Protein AF-A0A086LIU6-F1 (afdb_monomer_lite)

Organism: NCBI:txid935652

Radius of gyration: 21.68 Å; chains: 1; bounding box: 61×32×55 Å

Secondary structure (DSSP, 8-state):
--------EEEEEE---TTS---EEEEEEP--SS---HHHHHHTTS------------EEEE--TT---TTTTHHHHHH-HHHHHHHHHHHHHHHHTT-S-SSS-S-HHHHHS--TTS-HHHHHHHHHSHHHHHHHHHHHHHHHHHHHHHTT---SEEEE-TTHHHHHHHHTTSS-HHHHHHHHHHHHHHHHTS-TTTEEEEEESS-HHHHHHHHHTTTTT-TTEEEEEEEETTEEEEEEEHHHHS-TTGGGPPPTTT----

Sequence (262 aa):
MAGEKTEALLGAVSSFGFGGSNAHAIVEVPARQGPTDRDAAYAGLRGADAATEAHQPMVWLFTGQGSQYVNMAKSLYETEESFRQTVKECSAYLATEKLLPTEGPSSLEDIIYPGQDADAEEAEHLLMQTQYSQVAIFVVELALTRVLKERGLRPAAVLGHSLGEYAAAVTAGVFSWRDALRVVAVRARIMSEQDPQDGVMAACRLSAAEVQAALDSDLKNLKSVAVAADNGPRSVVVSGRREGSLPQGFACLPLPANGRCC

InterPro domains:
  IPR001227 Acyl transferase domain superfamily [G3DSA:3.40.366.10] (57-197)
  IPR014043 Acyl transferase domain [PF00698] (59-243)
  IPR014043 Acyl transferase domain [SM00827] (61-262)
  IPR016035 Acyl transferase/acyl hydrolase/lysophospholipase [SSF52151] (58-198)
  IPR016036 Malonyl-CoA ACP transacylase, ACP-binding [SSF55048] (198-243)
  IPR050091 Polyketide and Nonribosomal Peptide Biosynthesis Enzymes [PTHR43775] (51-243)

Structure 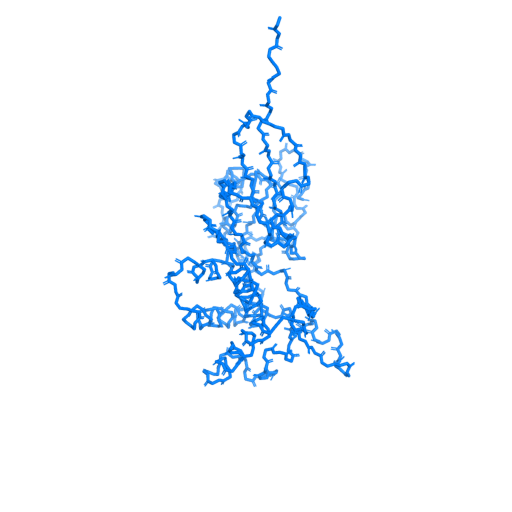(mmCIF, N/CA/C/O backbone):
data_AF-A0A086LIU6-F1
#
_entry.id   AF-A0A086LIU6-F1
#
loop_
_atom_site.group_PDB
_atom_site.id
_atom_site.type_symbol
_atom_site.label_atom_id
_atom_site.label_alt_id
_atom_site.label_comp_id
_atom_site.label_asym_id
_atom_site.label_entity_id
_atom_site.label_seq_id
_atom_site.pdbx_PDB_ins_code
_atom_site.Cartn_x
_atom_site.Cartn_y
_atom_site.Cartn_z
_atom_site.occupancy
_atom_site.B_iso_or_equiv
_atom_site.auth_seq_id
_atom_site.auth_comp_id
_atom_site.auth_asym_id
_atom_site.auth_atom_id
_atom_site.pdbx_PDB_model_num
ATOM 1 N N . MET A 1 1 ? -36.334 13.484 -37.234 1.00 35.81 1 MET A N 1
ATOM 2 C CA . MET A 1 1 ? -36.124 12.857 -35.914 1.00 35.81 1 MET A CA 1
ATOM 3 C C . MET A 1 1 ? -34.751 12.213 -35.924 1.00 35.81 1 MET A C 1
ATOM 5 O O . MET A 1 1 ? -34.606 11.129 -36.469 1.00 35.81 1 MET A O 1
ATOM 9 N N . ALA A 1 2 ? -33.735 12.932 -35.454 1.00 35.47 2 ALA A N 1
ATOM 10 C CA . ALA A 1 2 ? -32.400 12.382 -35.247 1.00 35.47 2 ALA A CA 1
ATOM 11 C C . ALA A 1 2 ? -32.292 12.073 -33.752 1.00 35.47 2 ALA A C 1
ATOM 13 O O . ALA A 1 2 ? -32.473 12.977 -32.942 1.00 35.47 2 ALA A O 1
ATOM 14 N N . GLY A 1 3 ? -32.117 10.798 -33.403 1.00 38.94 3 GLY A N 1
ATOM 15 C CA . GLY A 1 3 ? -31.917 10.388 -32.017 1.00 38.94 3 GLY A CA 1
ATOM 16 C C . GLY A 1 3 ? -30.586 10.929 -31.507 1.00 38.94 3 GLY A C 1
ATOM 17 O O . GLY A 1 3 ? -29.568 10.781 -32.185 1.00 38.94 3 GLY A O 1
ATOM 18 N N . GLU A 1 4 ? -30.606 11.563 -30.336 1.00 43.31 4 GLU A N 1
ATOM 19 C CA . GLU A 1 4 ? -29.395 11.870 -29.578 1.00 43.31 4 GLU A CA 1
ATOM 20 C C . GLU A 1 4 ? -28.613 10.571 -29.372 1.00 43.31 4 GLU A C 1
ATOM 22 O O . GLU A 1 4 ? -29.090 9.625 -28.744 1.00 43.31 4 GLU A O 1
ATOM 27 N N . LYS A 1 5 ? -27.414 10.502 -29.955 1.00 42.16 5 LYS A N 1
ATOM 28 C CA . LYS A 1 5 ? -26.440 9.473 -29.611 1.00 42.16 5 LYS A CA 1
ATOM 29 C C . LYS A 1 5 ? -25.937 9.806 -28.213 1.00 42.16 5 LYS A C 1
ATOM 31 O O . LYS A 1 5 ? -25.147 10.731 -28.059 1.00 42.16 5 LYS A O 1
ATOM 36 N N . THR A 1 6 ? -26.403 9.082 -27.207 1.00 50.66 6 THR A N 1
ATOM 37 C CA . THR A 1 6 ? -25.800 9.129 -25.877 1.00 50.66 6 THR A CA 1
ATOM 38 C C . THR A 1 6 ? -24.394 8.538 -25.981 1.00 50.66 6 THR A C 1
ATOM 40 O O . THR A 1 6 ? -24.230 7.370 -26.333 1.00 50.66 6 THR A O 1
ATOM 43 N N . GLU A 1 7 ? -23.372 9.365 -25.764 1.00 54.31 7 GLU A N 1
ATOM 44 C CA . GLU A 1 7 ? -21.975 8.927 -25.718 1.00 54.31 7 GLU A CA 1
ATOM 45 C C . GLU A 1 7 ? -21.738 8.053 -24.478 1.00 54.31 7 GLU A C 1
ATOM 47 O O . GLU A 1 7 ? -22.361 8.250 -23.431 1.00 54.31 7 GLU A O 1
ATOM 52 N N . ALA A 1 8 ? -20.862 7.051 -24.602 1.00 52.44 8 ALA A N 1
ATOM 53 C CA . ALA A 1 8 ? -20.453 6.228 -23.470 1.00 52.44 8 ALA A CA 1
ATOM 54 C C . ALA A 1 8 ? -19.845 7.118 -22.377 1.00 52.44 8 ALA A C 1
ATOM 56 O O . ALA A 1 8 ? -19.024 7.996 -22.656 1.00 52.44 8 ALA A O 1
ATOM 57 N N . LEU A 1 9 ? -20.247 6.892 -21.126 1.00 46.56 9 LEU A N 1
ATOM 58 C CA . LEU A 1 9 ? -19.662 7.608 -20.000 1.00 46.56 9 LEU A CA 1
ATOM 59 C C . LEU A 1 9 ? -18.329 6.944 -19.669 1.00 46.56 9 LEU A C 1
ATOM 61 O O . LEU A 1 9 ? -18.283 5.819 -19.169 1.00 46.56 9 LEU A O 1
ATOM 65 N N . LEU A 1 10 ? -17.251 7.658 -19.971 1.00 45.38 10 LEU A N 1
ATOM 66 C CA . LEU A 1 10 ? -15.896 7.266 -19.618 1.00 45.38 10 LEU A CA 1
ATOM 67 C C . LEU A 1 10 ? -15.557 7.858 -18.250 1.00 45.38 10 LEU A C 1
ATOM 69 O O . LEU A 1 10 ? -15.417 9.072 -18.095 1.00 45.38 10 LEU A O 1
ATOM 73 N N . GLY A 1 11 ? -15.437 6.987 -17.252 1.00 42.41 11 GLY A N 1
ATOM 74 C CA . GLY A 1 11 ? -14.852 7.324 -15.962 1.00 42.41 11 GLY A CA 1
ATOM 75 C C . GLY A 1 11 ? -13.376 6.949 -15.959 1.00 42.41 11 GLY A C 1
ATOM 76 O O . GLY A 1 11 ? -13.028 5.822 -16.301 1.00 42.41 11 GLY A O 1
ATOM 77 N N . ALA A 1 12 ? -12.506 7.873 -15.559 1.00 40.94 12 ALA A N 1
ATOM 78 C CA . ALA A 1 12 ? -11.103 7.577 -15.296 1.00 40.94 12 ALA A CA 1
ATOM 79 C C . ALA A 1 12 ? -10.801 7.884 -13.830 1.00 40.94 12 ALA A C 1
ATOM 81 O O . ALA A 1 12 ? -11.077 8.988 -13.357 1.00 40.94 12 ALA A O 1
ATOM 82 N N . VAL A 1 13 ? 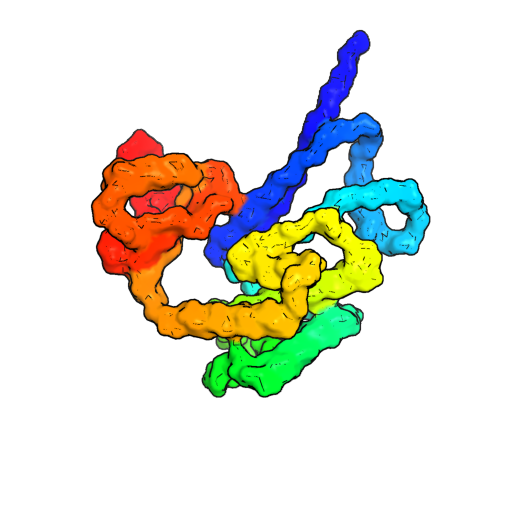-10.231 6.916 -13.115 1.00 39.12 13 VAL A N 1
ATOM 83 C CA . VAL A 1 13 ? -9.653 7.149 -11.788 1.00 39.12 13 VAL A CA 1
ATOM 84 C C . VAL A 1 13 ? -8.151 6.968 -11.906 1.00 39.12 13 VAL A C 1
ATOM 86 O O . VAL A 1 13 ? -7.681 5.962 -12.438 1.00 39.12 13 VAL A O 1
ATOM 89 N N . SER A 1 14 ? -7.421 7.971 -11.431 1.00 38.19 14 SER A N 1
ATOM 90 C CA . SER A 1 14 ? -5.964 7.982 -11.387 1.00 38.19 14 SER A CA 1
ATOM 91 C C . SER A 1 14 ? -5.539 7.887 -9.928 1.00 38.19 14 SER A C 1
ATOM 93 O O . SER A 1 14 ? -5.911 8.752 -9.133 1.00 38.19 14 SER A O 1
ATOM 95 N N . SER A 1 15 ? -4.752 6.876 -9.564 1.00 40.91 15 SER A N 1
ATOM 96 C CA . SER A 1 15 ? -4.013 6.934 -8.301 1.00 40.91 15 SER A CA 1
ATOM 97 C C . SER A 1 15 ? -2.851 7.912 -8.469 1.00 40.91 15 SER A C 1
ATOM 99 O O . SER A 1 15 ? -1.940 7.640 -9.245 1.00 40.91 15 SER A O 1
ATOM 101 N N . PHE A 1 16 ? -2.870 9.053 -7.779 1.00 37.72 16 PHE A N 1
ATOM 102 C CA . PHE A 1 16 ? -1.706 9.941 -7.719 1.00 37.72 16 PHE A CA 1
ATOM 103 C C . PHE A 1 16 ? -0.832 9.525 -6.535 1.00 37.72 16 PHE A C 1
ATOM 105 O O . PHE A 1 16 ? -1.149 9.831 -5.389 1.00 37.72 16 PHE A O 1
ATOM 112 N N . GLY A 1 17 ? 0.252 8.804 -6.818 1.00 36.06 17 GLY A N 1
ATOM 113 C CA . GLY A 1 17 ? 1.354 8.614 -5.879 1.00 36.06 17 GLY A CA 1
ATOM 114 C C . GLY A 1 17 ? 2.525 9.513 -6.270 1.00 36.06 17 GLY A C 1
ATOM 115 O O . GLY A 1 17 ? 2.866 9.599 -7.451 1.00 36.06 17 GLY A O 1
ATOM 116 N N . PHE A 1 18 ? 3.178 10.153 -5.299 1.00 36.19 18 PHE A N 1
ATOM 117 C CA . PHE A 1 18 ? 4.352 11.012 -5.529 1.00 36.19 18 PHE A CA 1
ATOM 118 C C . PHE A 1 18 ? 5.538 10.246 -6.170 1.00 36.19 18 PHE A C 1
ATOM 120 O O . PHE A 1 18 ? 6.458 10.861 -6.700 1.00 36.19 18 PHE A O 1
ATOM 127 N N . GLY A 1 19 ? 5.490 8.905 -6.187 1.00 34.81 19 GLY A N 1
ATOM 128 C CA . GLY A 1 19 ? 6.499 8.005 -6.766 1.00 34.81 19 GLY A CA 1
ATOM 129 C C . GLY A 1 19 ? 6.260 7.514 -8.206 1.00 34.81 19 GLY A C 1
ATOM 130 O O . GLY A 1 19 ? 6.922 6.569 -8.627 1.00 34.81 19 GLY A O 1
ATOM 131 N N . GLY A 1 20 ? 5.322 8.088 -8.971 1.00 34.81 20 GLY A N 1
ATOM 132 C CA . GLY A 1 20 ? 5.181 7.790 -10.410 1.00 34.81 20 GLY A CA 1
ATOM 133 C C . GLY A 1 20 ? 4.487 6.466 -10.775 1.00 34.81 20 GLY A C 1
ATOM 134 O O . GLY A 1 20 ? 4.484 6.082 -11.944 1.00 34.81 20 GLY A O 1
ATOM 135 N N . SER A 1 21 ? 3.858 5.783 -9.814 1.00 36.75 21 SER A N 1
ATOM 136 C CA . SER A 1 21 ? 2.912 4.694 -10.098 1.00 36.75 21 SER A CA 1
ATOM 137 C C . SER A 1 21 ? 1.501 5.263 -10.226 1.00 36.75 21 SER A C 1
ATOM 139 O O . SER A 1 21 ? 0.815 5.492 -9.231 1.00 36.75 21 SER A O 1
ATOM 141 N N . ASN A 1 22 ? 1.083 5.504 -11.468 1.00 46.78 22 ASN A N 1
ATOM 142 C CA . ASN A 1 22 ? -0.265 5.958 -11.794 1.00 46.78 22 ASN A CA 1
ATOM 143 C C . ASN A 1 22 ? -1.055 4.777 -12.356 1.00 46.78 22 ASN A C 1
ATOM 145 O O . ASN A 1 22 ? -0.901 4.458 -13.528 1.00 46.78 22 ASN A O 1
ATOM 149 N N . ALA A 1 23 ? -1.898 4.119 -11.564 1.00 41.25 23 ALA A N 1
ATOM 150 C CA . ALA A 1 23 ? -2.877 3.201 -12.132 1.00 41.25 23 ALA A CA 1
ATOM 151 C C . ALA A 1 23 ? -4.012 4.034 -12.745 1.00 41.25 23 ALA A C 1
ATOM 153 O O . ALA A 1 23 ? -4.680 4.786 -12.030 1.00 41.25 23 ALA A O 1
ATOM 154 N N . HIS A 1 24 ? -4.214 3.920 -14.060 1.00 43.22 24 HIS A N 1
ATOM 155 C CA . HIS A 1 24 ? -5.372 4.487 -14.746 1.00 43.22 24 HIS A CA 1
ATOM 156 C C . HIS A 1 24 ? -6.379 3.375 -15.025 1.00 43.22 24 HIS A C 1
ATOM 158 O O . HIS A 1 24 ? -6.225 2.601 -15.968 1.00 43.22 24 HIS A O 1
ATOM 164 N N . ALA A 1 25 ? -7.433 3.300 -14.215 1.00 52.44 25 ALA A N 1
ATOM 165 C CA . ALA A 1 25 ? -8.588 2.484 -14.561 1.00 52.44 25 ALA A CA 1
ATOM 166 C C . ALA A 1 25 ? -9.508 3.318 -15.458 1.00 52.44 25 ALA A C 1
ATOM 168 O O . ALA A 1 25 ? -10.060 4.325 -15.010 1.00 52.44 25 ALA A O 1
ATOM 169 N N . ILE A 1 26 ? -9.657 2.908 -16.720 1.00 52.41 26 ILE A N 1
ATOM 170 C CA . ILE A 1 26 ? -10.701 3.428 -17.606 1.00 52.41 26 ILE A CA 1
ATOM 171 C C . ILE A 1 26 ? -11.896 2.495 -17.462 1.00 52.41 26 ILE A C 1
ATOM 173 O O . ILE A 1 26 ? -11.830 1.324 -17.832 1.00 52.41 26 ILE A O 1
ATOM 177 N N . VAL A 1 27 ? -12.977 3.014 -16.892 1.00 55.25 27 VAL A N 1
ATOM 178 C CA . VAL A 1 27 ? -14.251 2.309 -16.796 1.00 55.25 27 VAL A CA 1
ATOM 179 C C . VAL A 1 27 ? -15.169 2.896 -17.852 1.00 55.25 27 VAL A C 1
ATOM 181 O O . VAL A 1 27 ? -15.551 4.065 -17.786 1.00 55.25 27 VAL A O 1
ATOM 184 N N . GLU A 1 28 ? -15.507 2.078 -18.838 1.00 54.72 28 GLU A N 1
ATOM 185 C CA . GLU A 1 28 ? -16.532 2.406 -19.815 1.00 54.72 28 GLU A CA 1
ATOM 186 C C . GLU A 1 28 ? -17.879 1.907 -19.295 1.00 54.72 28 GLU A C 1
ATOM 188 O O . GLU A 1 28 ? -18.081 0.706 -19.097 1.00 54.72 28 GLU A O 1
ATOM 193 N N . VAL A 1 29 ? -18.808 2.834 -19.063 1.00 52.31 29 VAL A N 1
ATOM 194 C CA . VAL A 1 29 ? -20.210 2.483 -18.845 1.00 52.31 29 VAL A CA 1
ATOM 195 C C . VAL A 1 29 ? -20.923 2.609 -20.191 1.00 52.31 29 VAL A C 1
ATOM 197 O O . VAL A 1 29 ? -20.957 3.713 -20.749 1.00 52.31 29 VAL A O 1
ATOM 200 N N . PRO A 1 30 ? -21.517 1.520 -20.720 1.00 49.53 30 PRO A N 1
ATOM 201 C CA . PRO A 1 30 ? -22.344 1.595 -21.915 1.00 49.53 30 PRO A CA 1
ATOM 202 C C . PRO A 1 30 ? -23.415 2.669 -21.734 1.00 49.53 30 PRO A C 1
ATOM 204 O O . PRO A 1 30 ? -24.035 2.754 -20.670 1.00 49.53 30 PRO A O 1
ATOM 207 N N . ALA A 1 31 ? -23.623 3.489 -22.763 1.00 50.97 31 ALA A N 1
ATOM 208 C CA . ALA A 1 31 ? -24.583 4.584 -22.744 1.00 50.97 31 ALA A CA 1
ATOM 209 C C . ALA A 1 31 ? -25.935 4.149 -22.155 1.00 50.97 31 ALA A C 1
ATOM 211 O O . ALA A 1 31 ? -26.622 3.275 -22.691 1.00 50.97 31 ALA A O 1
ATOM 212 N N . ARG A 1 32 ? -26.325 4.768 -21.036 1.00 49.28 32 ARG A N 1
ATOM 213 C CA . ARG A 1 32 ? -27.663 4.587 -20.475 1.00 49.28 32 ARG A CA 1
ATOM 214 C C . ARG A 1 32 ? -28.665 5.439 -21.225 1.00 49.28 32 ARG A C 1
ATOM 216 O O . ARG A 1 32 ? -28.434 6.617 -21.470 1.00 49.28 32 ARG A O 1
ATOM 223 N N . GLN A 1 33 ? -29.821 4.856 -21.513 1.00 45.78 33 GLN A N 1
ATOM 224 C CA . GLN A 1 33 ? -31.016 5.627 -21.828 1.00 45.78 33 GLN A CA 1
ATOM 225 C C . GLN A 1 33 ? -31.638 6.086 -20.499 1.00 45.78 33 GLN A C 1
ATOM 227 O O . GLN A 1 33 ? -32.261 5.285 -19.807 1.00 45.78 33 GLN A O 1
ATOM 232 N N . GLY A 1 34 ? -31.411 7.341 -20.099 1.00 53.94 34 GLY A N 1
ATOM 233 C CA . GLY A 1 34 ? -32.004 7.926 -18.889 1.00 53.94 34 GLY A CA 1
ATOM 234 C C . GLY A 1 34 ? -31.314 9.217 -18.418 1.00 53.94 34 GLY A C 1
ATOM 235 O O . GLY A 1 34 ? -30.218 9.512 -18.894 1.00 53.94 34 GLY A O 1
ATOM 236 N N . PRO A 1 35 ? -31.937 10.002 -17.514 1.00 45.03 35 PRO A N 1
ATOM 237 C CA . PRO A 1 35 ? -31.464 11.338 -17.144 1.00 45.03 35 PRO A CA 1
ATOM 238 C C . PRO A 1 35 ? -30.096 11.301 -16.446 1.00 45.03 35 PRO A C 1
ATOM 240 O O . PRO A 1 35 ? -29.874 10.526 -15.519 1.00 45.03 35 PRO A O 1
ATOM 243 N N . THR A 1 36 ? -29.184 12.161 -16.895 1.00 54.62 36 THR A N 1
ATOM 244 C CA . THR A 1 36 ? -27.781 12.263 -16.465 1.00 54.62 36 THR A CA 1
ATOM 245 C C . THR A 1 36 ? -27.608 13.236 -15.295 1.00 54.62 36 THR A C 1
ATOM 247 O O . THR A 1 36 ? -26.921 14.251 -15.433 1.00 54.62 36 THR A O 1
ATOM 250 N N . ASP A 1 37 ? -28.254 12.984 -14.158 1.00 51.66 37 ASP A N 1
ATOM 251 C CA . ASP A 1 37 ? -28.063 13.852 -12.993 1.00 51.66 37 ASP A CA 1
ATOM 252 C C . ASP A 1 37 ? -26.805 13.442 -12.208 1.00 51.66 37 ASP A C 1
ATOM 254 O O . ASP A 1 37 ? -26.709 12.335 -11.668 1.00 51.66 37 ASP A O 1
ATOM 258 N N . ARG A 1 38 ? -25.808 14.335 -12.170 1.00 48.28 38 ARG A N 1
ATOM 259 C CA . ARG A 1 38 ? -24.542 14.123 -11.449 1.00 48.28 38 ARG A CA 1
ATOM 260 C C . ARG A 1 38 ? -24.765 14.024 -9.940 1.00 48.28 38 ARG A C 1
ATOM 262 O O . ARG A 1 38 ? -23.985 13.337 -9.285 1.00 48.28 38 ARG A O 1
ATOM 269 N N . ASP A 1 39 ? -25.819 14.631 -9.399 1.00 43.94 39 ASP A N 1
ATOM 270 C CA . ASP A 1 39 ? -26.098 14.597 -7.960 1.00 43.94 39 ASP A CA 1
ATOM 271 C C . ASP A 1 39 ? -26.625 13.228 -7.495 1.00 43.94 39 ASP A C 1
ATOM 273 O O . ASP A 1 39 ? -26.316 12.792 -6.382 1.00 43.94 39 ASP A O 1
ATOM 277 N N . ALA A 1 40 ? -27.301 12.473 -8.370 1.00 51.50 40 ALA A N 1
ATOM 278 C CA . ALA A 1 40 ? -27.748 11.108 -8.080 1.00 51.50 40 ALA A CA 1
ATOM 279 C C . ALA A 1 40 ? -26.572 10.124 -7.916 1.00 51.50 40 ALA A C 1
ATOM 281 O O . ALA A 1 40 ? -26.617 9.225 -7.077 1.00 51.50 40 ALA A O 1
ATOM 282 N N . ALA A 1 41 ? -25.474 10.327 -8.655 1.00 47.88 41 ALA A N 1
ATOM 283 C CA . ALA A 1 41 ? -24.284 9.476 -8.572 1.00 47.88 41 ALA A CA 1
ATOM 284 C C . ALA A 1 41 ? -23.545 9.596 -7.222 1.00 47.88 41 ALA A C 1
ATOM 286 O O . ALA A 1 41 ? -22.908 8.638 -6.783 1.00 47.88 41 ALA A O 1
ATOM 287 N N . TYR A 1 42 ? -23.651 10.748 -6.547 1.00 44.22 42 TYR A N 1
ATOM 288 C CA . TYR A 1 42 ? -23.036 10.996 -5.236 1.00 44.22 42 TYR A CA 1
ATOM 289 C C . TYR A 1 42 ? -24.009 10.834 -4.060 1.00 44.22 42 TYR A C 1
ATOM 291 O O . TYR A 1 42 ? -23.564 10.793 -2.910 1.00 44.22 42 TYR A O 1
ATOM 299 N N . ALA A 1 43 ? -25.314 10.696 -4.315 1.00 45.72 43 ALA A N 1
ATOM 300 C CA . ALA A 1 43 ? -26.326 10.489 -3.278 1.00 45.72 43 ALA A CA 1
ATOM 301 C C . ALA A 1 43 ? -26.046 9.232 -2.432 1.00 45.72 43 ALA A C 1
ATOM 303 O O . ALA A 1 43 ? -26.193 9.270 -1.215 1.00 45.72 43 ALA A O 1
ATOM 304 N N . GLY A 1 44 ? -25.504 8.164 -3.034 1.00 45.59 44 GLY A N 1
ATOM 305 C CA . GLY A 1 44 ? -25.119 6.937 -2.319 1.00 45.59 44 GLY A CA 1
ATOM 306 C C . GLY A 1 44 ? -23.993 7.102 -1.284 1.00 45.59 44 GLY A C 1
ATOM 307 O O . GLY A 1 44 ? -23.797 6.222 -0.449 1.00 45.59 44 GLY A O 1
ATOM 308 N N . LEU A 1 45 ? -23.261 8.223 -1.304 1.00 45.56 45 LEU A N 1
ATOM 309 C CA . LEU A 1 45 ? -22.259 8.571 -0.287 1.00 45.56 45 LEU A CA 1
ATOM 310 C C . LEU A 1 45 ? -22.851 9.402 0.865 1.00 45.56 45 LEU A C 1
ATOM 312 O O . LEU A 1 45 ? -22.219 9.527 1.915 1.00 45.56 45 LEU A O 1
ATOM 316 N N . ARG A 1 46 ? -24.049 9.975 0.683 1.00 43.56 46 ARG A N 1
ATOM 317 C CA . ARG A 1 46 ? -24.718 10.870 1.635 1.00 43.56 46 ARG A CA 1
ATOM 318 C C . ARG A 1 46 ? -25.976 10.217 2.201 1.00 43.56 46 ARG A C 1
ATOM 320 O O . ARG A 1 46 ? -27.080 10.615 1.873 1.00 43.56 46 ARG A O 1
ATOM 327 N N . GLY A 1 47 ? -25.783 9.272 3.115 1.00 38.66 47 GLY A N 1
ATOM 328 C CA . GLY A 1 47 ? -26.859 8.779 3.973 1.00 38.66 47 GLY A CA 1
ATOM 329 C C . GLY A 1 47 ? -27.803 7.799 3.280 1.00 38.66 47 GLY A C 1
ATOM 330 O O . GLY A 1 47 ? -28.413 8.079 2.255 1.00 38.66 47 GLY A O 1
ATOM 331 N N . ALA A 1 48 ? -27.916 6.619 3.878 1.00 44.53 48 ALA A N 1
ATOM 332 C CA . ALA A 1 48 ? -28.864 5.602 3.476 1.00 44.53 48 ALA A CA 1
ATOM 333 C C . ALA A 1 48 ? -30.278 6.024 3.891 1.00 44.53 48 ALA A C 1
ATOM 335 O O . ALA A 1 48 ? -30.711 5.681 4.982 1.00 44.53 48 ALA A O 1
ATOM 336 N N . ASP A 1 49 ? -30.993 6.731 3.019 1.00 38.47 49 ASP A N 1
ATOM 337 C CA . ASP A 1 49 ? -32.451 6.768 3.064 1.00 38.47 49 ASP A CA 1
ATOM 338 C C . ASP A 1 49 ? -33.025 6.610 1.650 1.00 38.47 49 ASP A C 1
ATOM 340 O O . ASP A 1 49 ? -32.930 7.481 0.793 1.00 38.47 49 ASP A O 1
ATOM 344 N N . ALA A 1 50 ? -33.603 5.424 1.446 1.00 49.41 50 ALA A N 1
ATOM 345 C CA . ALA A 1 50 ? -34.606 5.056 0.452 1.00 49.41 50 ALA A CA 1
ATOM 346 C C . ALA A 1 50 ? -34.391 5.476 -1.019 1.00 49.41 50 ALA A C 1
ATOM 348 O O . ALA A 1 50 ? -34.961 6.453 -1.496 1.00 49.41 50 ALA A O 1
ATOM 349 N N . ALA A 1 51 ? -33.783 4.575 -1.795 1.00 37.50 51 ALA A N 1
ATOM 350 C CA . ALA A 1 51 ? -34.301 4.226 -3.118 1.00 37.50 51 ALA A CA 1
ATOM 351 C C . ALA A 1 51 ? -33.907 2.785 -3.470 1.00 37.50 51 ALA A C 1
ATOM 353 O O . ALA A 1 51 ? -32.736 2.414 -3.422 1.00 37.50 51 ALA A O 1
ATOM 354 N N . THR A 1 52 ? -34.886 1.960 -3.842 1.00 43.25 52 THR A N 1
ATOM 355 C CA . THR A 1 52 ? -34.690 0.692 -4.562 1.00 43.25 52 THR A CA 1
ATOM 356 C C . THR A 1 52 ? -34.188 0.975 -5.981 1.00 43.25 52 THR A C 1
ATOM 358 O O . THR A 1 52 ? -34.872 0.694 -6.961 1.00 43.25 52 THR A O 1
ATOM 361 N N . GLU A 1 53 ? -33.008 1.575 -6.103 1.00 48.84 53 GLU A N 1
ATOM 362 C CA . GLU A 1 53 ? -32.279 1.654 -7.361 1.00 48.84 53 GLU A CA 1
ATOM 363 C C . GLU A 1 53 ? -31.272 0.512 -7.409 1.00 48.84 53 GLU A C 1
ATOM 365 O O . GLU A 1 53 ? -30.565 0.239 -6.439 1.00 48.84 53 GLU A O 1
ATOM 370 N N . ALA A 1 54 ? -31.239 -0.193 -8.541 1.00 52.28 54 ALA A N 1
ATOM 371 C CA . ALA A 1 54 ? -30.267 -1.242 -8.797 1.00 52.28 54 ALA A CA 1
ATOM 372 C C . ALA A 1 54 ? -28.865 -0.699 -8.494 1.00 52.28 54 ALA A C 1
ATOM 374 O O . ALA A 1 54 ? -28.382 0.194 -9.198 1.00 52.28 54 ALA A O 1
ATOM 375 N N . HIS A 1 55 ? -28.257 -1.217 -7.422 1.00 57.59 55 HIS A N 1
ATOM 376 C CA . HIS A 1 55 ? -26.945 -0.799 -6.952 1.00 57.59 55 HIS A CA 1
ATOM 377 C C . HIS A 1 55 ? -25.996 -0.841 -8.148 1.00 57.59 55 HIS A C 1
ATOM 379 O O . HIS A 1 55 ? -25.791 -1.901 -8.746 1.00 57.59 55 HIS A O 1
ATOM 385 N N . GLN A 1 56 ? -25.486 0.321 -8.558 1.00 68.38 56 GLN A N 1
ATOM 386 C CA . GLN A 1 56 ? -24.549 0.361 -9.671 1.00 68.38 56 GLN A CA 1
ATOM 387 C C . GLN A 1 56 ? -23.350 -0.514 -9.318 1.00 68.38 56 GLN A C 1
ATOM 389 O O . GLN A 1 56 ? -22.851 -0.400 -8.193 1.00 68.38 56 GLN A O 1
ATOM 394 N N . PRO A 1 57 ? -22.901 -1.406 -10.220 1.00 80.56 57 PRO A N 1
ATOM 395 C CA . PRO A 1 57 ? -21.725 -2.210 -9.949 1.00 80.56 57 PRO A CA 1
ATOM 396 C C . PRO A 1 57 ? -20.534 -1.267 -9.760 1.00 80.56 57 PRO A C 1
ATOM 398 O O . PRO A 1 57 ? -20.153 -0.538 -10.672 1.00 80.56 57 PRO A O 1
ATOM 401 N N . MET A 1 58 ? -19.978 -1.254 -8.549 1.00 85.44 58 MET A N 1
ATOM 402 C CA . MET A 1 58 ? -18.800 -0.460 -8.207 1.00 85.44 58 MET A CA 1
ATOM 403 C C . MET A 1 58 ? -17.556 -1.334 -8.260 1.00 85.44 58 MET A C 1
ATOM 405 O O . MET A 1 58 ? -17.577 -2.485 -7.824 1.00 85.44 58 MET A O 1
ATOM 409 N N . VAL A 1 59 ? -16.458 -0.764 -8.734 1.00 88.44 59 VAL A N 1
ATOM 410 C CA . VAL A 1 59 ? -15.144 -1.399 -8.705 1.00 88.44 59 VAL A CA 1
ATOM 411 C C . VAL A 1 59 ? -14.289 -0.680 -7.673 1.00 88.44 59 VAL A C 1
ATOM 413 O O . VAL A 1 59 ? -14.245 0.549 -7.672 1.00 88.44 59 VAL A O 1
ATOM 416 N N . TRP A 1 60 ? -13.635 -1.420 -6.778 1.00 92.44 60 TRP A N 1
ATOM 417 C CA . TRP A 1 60 ? -12.680 -0.837 -5.828 1.00 92.44 60 TRP A CA 1
ATOM 418 C C . TRP A 1 60 ? -11.256 -1.065 -6.324 1.00 92.44 60 TRP A C 1
ATOM 420 O O . TRP A 1 60 ? -10.877 -2.197 -6.626 1.00 92.44 60 TRP A O 1
ATOM 430 N N . LEU A 1 61 ? -10.487 0.018 -6.421 1.00 92.44 61 LEU A N 1
ATOM 431 C CA . LEU A 1 61 ? -9.098 0.006 -6.862 1.00 92.44 61 LEU A CA 1
ATOM 432 C C . LEU A 1 61 ? -8.183 0.305 -5.675 1.00 92.44 61 LEU A C 1
ATOM 434 O O . LEU A 1 61 ? -8.347 1.321 -5.003 1.00 92.44 61 LEU A O 1
ATOM 438 N N . PHE A 1 62 ? -7.219 -0.579 -5.464 1.00 91.62 62 PHE A N 1
ATOM 439 C CA . PHE A 1 62 ? -6.217 -0.513 -4.412 1.00 91.62 62 PHE A CA 1
ATOM 440 C C . PHE A 1 62 ? -4.872 -0.105 -5.015 1.00 91.62 62 PHE A C 1
ATOM 442 O O . PHE A 1 62 ? -4.456 -0.617 -6.059 1.00 91.62 62 PHE A O 1
ATOM 449 N N . THR A 1 63 ? -4.213 0.855 -4.387 1.00 86.69 63 THR A N 1
ATOM 450 C CA . THR A 1 63 ? -3.037 1.543 -4.916 1.00 86.69 63 THR A CA 1
ATOM 451 C C . THR A 1 63 ? -1.735 0.869 -4.502 1.00 86.69 63 THR A C 1
ATOM 453 O O . THR A 1 63 ? -1.652 0.155 -3.507 1.00 86.69 63 THR A O 1
ATOM 456 N N . GLY A 1 64 ? -0.696 1.075 -5.309 1.00 85.19 64 GLY A N 1
ATOM 457 C CA . GLY A 1 64 ? 0.647 0.601 -5.005 1.00 85.19 64 GLY A CA 1
ATOM 458 C C . GLY A 1 64 ? 1.398 1.501 -4.018 1.00 85.19 64 GLY A C 1
ATOM 459 O O . GLY A 1 64 ? 0.868 2.474 -3.487 1.00 85.19 64 GLY A O 1
ATOM 460 N N . GLN A 1 65 ? 2.683 1.204 -3.825 1.00 86.62 65 GLN A N 1
ATOM 461 C CA . GLN A 1 65 ? 3.599 2.075 -3.084 1.00 86.62 65 GLN A CA 1
ATOM 462 C C . GLN A 1 65 ? 3.753 3.441 -3.779 1.00 86.62 65 GLN A C 1
ATOM 464 O O . GLN A 1 65 ? 3.818 3.521 -5.006 1.00 86.62 65 GLN A O 1
ATOM 469 N N . GLY A 1 66 ? 3.858 4.511 -2.988 1.00 86.75 66 GLY A N 1
ATOM 470 C CA . GLY A 1 66 ? 3.999 5.898 -3.443 1.00 86.75 66 GLY A CA 1
ATOM 471 C C . GLY A 1 66 ? 2.817 6.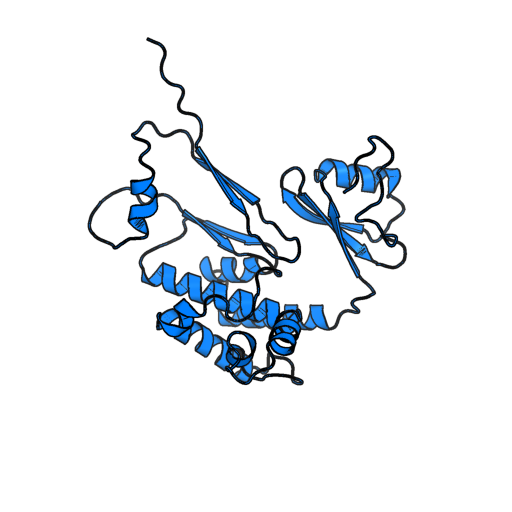801 -3.074 1.00 86.75 66 GLY A C 1
ATOM 472 O O . GLY A 1 66 ? 2.900 8.004 -3.314 1.00 86.75 66 GLY A O 1
ATOM 473 N N . SER A 1 67 ? 1.735 6.241 -2.524 1.00 85.31 67 SER A N 1
ATOM 474 C CA . SER A 1 67 ? 0.552 6.963 -2.032 1.00 85.31 67 SER A CA 1
ATOM 475 C C . SER A 1 67 ? 0.628 7.334 -0.545 1.00 85.31 67 SER A C 1
ATOM 477 O O . SER A 1 67 ? -0.246 8.046 -0.051 1.00 85.31 67 SER A O 1
ATOM 479 N N . GLN A 1 68 ? 1.657 6.869 0.170 1.00 92.44 68 GLN A N 1
ATOM 480 C CA . GLN A 1 68 ? 1.869 7.173 1.581 1.00 92.44 68 GLN A CA 1
ATOM 481 C C . GLN A 1 68 ? 2.250 8.640 1.802 1.00 92.44 68 GLN A C 1
ATOM 483 O O . GLN A 1 68 ? 3.000 9.221 1.021 1.00 92.44 68 GLN A O 1
ATOM 488 N N . TYR A 1 69 ? 1.755 9.202 2.899 1.00 94.00 69 TYR A N 1
ATOM 489 C CA . TYR A 1 69 ? 2.166 10.489 3.455 1.00 94.00 69 TYR A CA 1
ATOM 490 C C . TYR A 1 69 ? 1.861 10.486 4.956 1.00 94.00 69 TYR A C 1
ATOM 492 O O . TYR A 1 69 ? 0.930 9.797 5.405 1.00 94.00 69 TYR A O 1
ATOM 500 N N . VAL A 1 70 ? 2.632 11.234 5.747 1.00 95.75 70 VAL A N 1
ATOM 501 C CA . VAL A 1 70 ? 2.399 11.326 7.193 1.00 95.75 70 VAL A CA 1
ATOM 502 C C . VAL A 1 70 ? 0.991 11.865 7.471 1.00 95.75 70 VAL A C 1
ATOM 504 O O . VAL A 1 70 ? 0.509 12.790 6.817 1.00 95.75 70 VAL A O 1
ATOM 507 N N . ASN A 1 71 ? 0.312 11.287 8.465 1.00 95.94 71 ASN A N 1
ATOM 508 C CA . ASN A 1 71 ? -1.081 11.565 8.815 1.00 95.94 71 ASN A CA 1
ATOM 509 C C . ASN A 1 71 ? -2.117 11.178 7.734 1.00 95.94 71 ASN A C 1
ATOM 511 O O . ASN A 1 71 ? -3.235 11.712 7.723 1.00 95.94 71 ASN A O 1
ATOM 515 N N . MET A 1 72 ? -1.807 10.227 6.845 1.00 94.50 72 MET A N 1
ATOM 516 C CA . MET A 1 72 ? -2.797 9.709 5.896 1.00 94.50 72 MET A CA 1
ATOM 517 C C . MET A 1 72 ? -4.042 9.143 6.589 1.00 94.50 72 MET A C 1
ATOM 519 O O . MET A 1 72 ? -3.970 8.410 7.576 1.00 94.50 72 MET A O 1
ATOM 523 N N . ALA A 1 73 ? -5.215 9.533 6.083 1.00 96.00 73 ALA A N 1
ATOM 524 C CA . ALA A 1 73 ? -6.517 9.201 6.664 1.00 96.00 73 ALA A CA 1
ATOM 525 C C . ALA A 1 73 ? -6.682 9.561 8.164 1.00 96.00 73 ALA A C 1
ATOM 527 O O . ALA A 1 73 ? -7.568 9.018 8.824 1.00 96.00 73 ALA A O 1
ATOM 528 N N . LYS A 1 74 ? -5.897 10.507 8.711 1.00 96.06 74 LYS A N 1
ATOM 529 C CA . LYS A 1 74 ? -5.932 10.869 10.144 1.00 96.06 74 LYS A CA 1
ATOM 530 C C . LYS A 1 74 ? -7.316 11.248 10.658 1.00 96.06 74 LYS A C 1
ATOM 532 O O . LYS A 1 74 ? -7.708 10.794 11.723 1.00 96.06 74 LYS A O 1
ATOM 537 N N . SER A 1 75 ? -8.090 12.005 9.881 1.00 96.19 75 SER A N 1
ATOM 538 C CA . SER A 1 75 ? -9.457 12.354 10.281 1.00 96.19 75 SER A CA 1
ATOM 539 C C . SER A 1 75 ? -10.329 11.109 10.488 1.00 96.19 75 SER A C 1
ATOM 541 O O . SER A 1 75 ? -11.072 11.056 11.463 1.00 96.19 75 SER A O 1
ATOM 543 N N . LEU A 1 76 ? -10.195 10.073 9.650 1.00 96.56 76 LEU A N 1
ATOM 544 C CA . LEU A 1 76 ? -10.904 8.801 9.844 1.00 96.56 76 LEU A CA 1
ATOM 545 C C . LEU A 1 76 ? -10.350 8.038 11.051 1.00 96.56 76 LEU A C 1
ATOM 547 O O . LEU A 1 76 ? -11.125 7.492 11.825 1.00 96.56 76 LEU A O 1
ATOM 551 N N . TYR A 1 77 ? -9.033 8.054 11.271 1.00 97.69 77 TYR A N 1
ATOM 552 C CA . TYR A 1 77 ? -8.434 7.476 12.477 1.00 97.69 77 TYR A CA 1
ATOM 553 C C . TYR A 1 77 ? -8.925 8.137 13.774 1.00 97.69 77 TYR A C 1
ATOM 555 O O . TYR A 1 77 ? -9.062 7.465 14.795 1.00 97.69 77 TYR A O 1
ATOM 563 N N . GLU A 1 78 ? -9.233 9.433 13.752 1.00 96.44 78 GLU A N 1
ATOM 564 C CA . GLU A 1 78 ? -9.750 10.175 14.906 1.00 96.44 78 GLU A CA 1
ATOM 565 C C . GLU A 1 78 ? -11.270 10.015 15.072 1.00 96.44 78 GLU A C 1
ATOM 567 O O . GLU A 1 78 ? -11.759 9.909 16.198 1.00 96.44 78 GLU A O 1
ATOM 572 N N . THR A 1 79 ? -12.026 9.913 13.977 1.00 95.81 79 THR A N 1
ATOM 573 C CA . THR A 1 79 ? -13.501 9.989 14.011 1.00 95.81 79 THR A CA 1
ATOM 574 C C . THR A 1 79 ? -14.224 8.656 13.811 1.00 95.81 79 THR A C 1
ATOM 576 O O . THR A 1 79 ? -15.308 8.479 14.361 1.00 95.81 79 THR A O 1
ATOM 579 N N . GLU A 1 80 ? -13.631 7.686 13.112 1.00 96.31 80 GLU A N 1
ATOM 580 C CA . GLU A 1 80 ? -14.263 6.401 12.787 1.00 96.31 80 GLU A CA 1
ATOM 581 C C . GLU A 1 80 ? -13.683 5.269 13.649 1.00 96.31 80 GLU A C 1
ATOM 583 O O . GLU A 1 80 ? -12.520 4.879 13.514 1.00 96.31 80 GLU A O 1
ATOM 588 N N . GLU A 1 81 ? -14.512 4.701 14.531 1.00 97.00 81 GLU A N 1
ATOM 589 C CA . GLU A 1 81 ? -14.091 3.639 15.459 1.00 97.00 81 GLU A CA 1
ATOM 590 C C . GLU A 1 81 ? -13.561 2.400 14.730 1.00 97.00 81 GLU A C 1
ATOM 592 O O . GLU A 1 81 ? -12.508 1.878 15.093 1.00 97.00 81 GLU A O 1
ATOM 597 N N . SER A 1 82 ? -14.229 1.953 13.667 1.00 96.38 82 SER A N 1
ATOM 598 C CA . SER A 1 82 ? -13.810 0.762 12.922 1.00 96.38 82 SER A CA 1
ATOM 599 C C . SER A 1 82 ? -12.511 0.948 12.152 1.00 96.38 82 SER A C 1
ATOM 601 O O . SER A 1 82 ? -11.703 0.016 12.071 1.00 96.38 82 SER A O 1
ATOM 603 N N . PHE A 1 83 ? -12.263 2.156 11.637 1.00 98.38 83 PHE A N 1
ATOM 604 C CA . PHE A 1 83 ? -10.982 2.505 11.034 1.00 98.38 83 PHE A CA 1
ATOM 605 C C . PHE A 1 83 ? -9.871 2.382 12.078 1.00 98.38 83 PHE A C 1
ATOM 607 O O . PHE A 1 83 ? -8.925 1.611 11.907 1.00 98.38 83 PHE A O 1
ATOM 614 N N . ARG A 1 84 ? -10.021 3.099 13.197 1.00 98.31 84 ARG A N 1
ATOM 615 C CA . ARG A 1 84 ? -9.054 3.128 14.299 1.00 98.31 84 ARG A CA 1
ATOM 616 C C . ARG A 1 84 ? -8.784 1.739 14.868 1.00 98.31 84 ARG A C 1
ATOM 618 O O . ARG A 1 84 ? -7.627 1.378 15.066 1.00 98.31 84 ARG A O 1
ATOM 625 N N . GLN A 1 85 ? -9.831 0.953 15.094 1.00 98.31 85 GLN A N 1
ATOM 626 C CA . GLN A 1 85 ? -9.714 -0.407 15.606 1.00 98.31 85 GLN A CA 1
ATOM 627 C C . GLN A 1 85 ? -8.969 -1.314 14.622 1.00 98.31 85 GLN A C 1
ATOM 629 O O . GLN A 1 85 ? -8.128 -2.106 15.035 1.00 98.31 85 GLN A O 1
ATOM 634 N N . THR A 1 86 ? -9.199 -1.155 13.317 1.00 98.50 86 THR A N 1
ATOM 635 C CA . THR A 1 86 ? -8.467 -1.914 12.293 1.00 98.50 86 THR A CA 1
ATOM 636 C C . THR A 1 86 ? -6.977 -1.601 12.301 1.00 98.50 86 THR A C 1
ATOM 638 O O . THR A 1 86 ? -6.169 -2.529 12.246 1.00 98.50 86 THR A O 1
ATOM 641 N N . VAL A 1 87 ? -6.601 -0.321 12.403 1.00 98.56 87 VAL A N 1
ATOM 642 C CA . VAL A 1 87 ? -5.187 0.074 12.497 1.00 98.56 87 VAL A CA 1
ATOM 643 C C . VAL A 1 87 ? -4.545 -0.539 13.745 1.00 98.56 87 VAL A C 1
ATOM 645 O O . VAL A 1 87 ? -3.513 -1.200 13.627 1.00 98.56 87 VAL A O 1
ATOM 648 N N . LYS A 1 88 ? -5.203 -0.423 14.907 1.00 98.38 88 LYS A N 1
ATOM 649 C CA . LYS A 1 88 ? -4.725 -0.989 16.180 1.00 98.38 88 LYS A CA 1
ATOM 650 C C . LYS A 1 88 ? -4.579 -2.507 16.143 1.00 98.38 88 LYS A C 1
ATOM 652 O O . LYS A 1 88 ? -3.583 -3.048 16.614 1.00 98.38 88 LYS A O 1
ATOM 657 N N . GLU A 1 89 ? -5.549 -3.211 15.563 1.00 98.19 89 GLU A N 1
ATOM 658 C CA . GLU A 1 89 ? -5.496 -4.667 15.386 1.00 98.19 89 GLU A CA 1
ATOM 659 C C . GLU A 1 89 ? -4.314 -5.096 14.519 1.00 98.19 89 GLU A C 1
ATOM 661 O O . GLU A 1 89 ? -3.630 -6.071 14.840 1.00 98.19 89 GLU A O 1
ATOM 666 N N . CYS A 1 90 ? -4.070 -4.373 13.426 1.00 98.44 90 CYS A N 1
ATOM 667 C CA . CYS A 1 90 ? -2.952 -4.653 12.538 1.00 98.44 90 CYS A CA 1
ATOM 668 C C . CYS A 1 90 ? -1.616 -4.362 13.223 1.00 98.44 90 CYS A C 1
ATOM 670 O O . CYS A 1 90 ? -0.715 -5.194 13.155 1.00 98.44 90 CYS A O 1
ATOM 672 N N . SER A 1 91 ? -1.503 -3.236 13.928 1.00 98.12 91 SER A N 1
ATOM 673 C CA . SER A 1 91 ? -0.300 -2.875 14.679 1.00 98.12 91 SER A CA 1
ATOM 674 C C . SER A 1 91 ? 0.024 -3.887 15.778 1.00 98.12 91 SER A C 1
ATOM 676 O O . SER A 1 91 ? 1.135 -4.414 15.838 1.00 98.12 91 SER A O 1
ATOM 678 N N . ALA A 1 92 ? -0.975 -4.285 16.571 1.00 97.81 92 ALA A N 1
ATOM 679 C CA . ALA A 1 92 ? -0.811 -5.310 17.598 1.00 97.81 92 ALA A CA 1
ATOM 680 C C . ALA A 1 92 ? -0.383 -6.665 17.008 1.00 97.81 92 ALA A C 1
ATOM 682 O O . ALA A 1 92 ? 0.457 -7.360 17.589 1.00 97.81 92 ALA A O 1
ATOM 683 N N . TYR A 1 93 ? -0.931 -7.041 15.847 1.00 98.31 93 TYR A N 1
ATOM 684 C CA . TYR A 1 93 ? -0.520 -8.251 15.136 1.00 98.31 93 TYR A CA 1
ATOM 685 C C . TYR A 1 93 ? 0.937 -8.163 14.658 1.00 98.31 93 TYR A C 1
ATOM 687 O O . TYR A 1 93 ? 1.715 -9.080 14.913 1.00 98.31 93 TYR A O 1
ATOM 695 N N . LEU A 1 94 ? 1.333 -7.046 14.040 1.00 97.94 94 LEU A N 1
ATOM 696 C CA . LEU A 1 94 ? 2.709 -6.808 13.592 1.00 97.94 94 LEU A CA 1
ATOM 697 C C . LEU A 1 94 ? 3.713 -6.862 14.749 1.00 97.94 94 LEU A C 1
ATOM 699 O O . LEU A 1 94 ? 4.777 -7.463 14.599 1.00 97.94 94 LEU A O 1
ATOM 703 N N . ALA A 1 95 ? 3.367 -6.281 15.900 1.00 95.81 95 ALA A N 1
ATOM 704 C CA . ALA A 1 95 ? 4.197 -6.309 17.101 1.00 95.81 95 ALA A CA 1
ATOM 705 C C . ALA A 1 95 ? 4.324 -7.729 17.677 1.00 95.81 95 ALA A C 1
ATOM 707 O O . ALA A 1 95 ? 5.428 -8.180 17.985 1.00 95.81 95 ALA A O 1
ATOM 708 N N . THR A 1 96 ? 3.207 -8.460 17.770 1.00 96.56 96 THR A N 1
ATOM 709 C CA . THR A 1 96 ? 3.179 -9.844 18.281 1.00 96.56 96 THR A CA 1
ATOM 710 C C . THR A 1 96 ? 4.032 -10.775 17.419 1.00 96.56 96 THR A C 1
ATOM 712 O O . THR A 1 96 ? 4.815 -11.569 17.940 1.00 96.56 96 THR A O 1
ATOM 715 N N . GLU A 1 97 ? 3.925 -10.640 16.098 1.00 96.62 97 GLU A N 1
ATOM 716 C CA . GLU A 1 97 ? 4.650 -11.461 15.125 1.00 96.62 97 GLU A CA 1
ATOM 717 C C . GLU A 1 97 ? 6.062 -10.931 14.812 1.00 96.62 97 GLU A C 1
ATOM 719 O O . GLU A 1 97 ? 6.797 -11.562 14.051 1.00 96.62 97 GLU A O 1
ATOM 724 N N . LYS A 1 98 ? 6.459 -9.789 15.397 1.00 95.62 98 LYS A N 1
ATOM 725 C CA . LYS A 1 98 ? 7.753 -9.116 15.173 1.00 95.62 98 LYS A CA 1
ATOM 726 C C . LYS A 1 98 ? 8.039 -8.873 13.686 1.00 95.62 98 LYS A C 1
ATOM 728 O O . LYS A 1 98 ? 9.098 -9.228 13.169 1.00 95.62 98 LYS A O 1
ATOM 733 N N . LEU A 1 99 ? 7.050 -8.310 12.997 1.00 96.12 99 LEU A N 1
ATOM 734 C CA . LEU A 1 99 ? 7.067 -8.108 11.545 1.00 96.12 99 LEU A CA 1
ATOM 735 C C . LEU A 1 99 ? 7.535 -6.712 11.115 1.00 96.12 99 LEU A C 1
ATOM 737 O O . LEU A 1 99 ? 7.798 -6.516 9.931 1.00 96.12 99 LEU A O 1
ATOM 741 N N . LEU A 1 100 ? 7.650 -5.765 12.047 1.00 94.56 100 LEU A N 1
ATOM 742 C CA . LEU A 1 100 ? 8.308 -4.480 11.807 1.00 94.56 100 LEU A CA 1
ATOM 743 C C . LEU A 1 100 ? 9.828 -4.594 12.034 1.00 94.56 100 LEU A C 1
ATOM 745 O O . LEU A 1 100 ? 10.266 -5.500 12.752 1.00 94.56 100 LEU A O 1
ATOM 749 N N . PRO A 1 101 ? 10.638 -3.702 11.432 1.00 91.25 101 PRO A N 1
ATOM 750 C CA . PRO A 1 101 ? 12.072 -3.639 11.689 1.00 91.25 101 PRO A CA 1
ATOM 751 C C . PRO A 1 101 ? 12.395 -3.556 13.184 1.00 91.25 101 PRO A C 1
ATOM 753 O O . PRO A 1 101 ? 11.708 -2.889 13.954 1.00 91.25 101 PRO A O 1
ATOM 756 N N . THR A 1 102 ? 13.468 -4.233 13.598 1.00 87.75 102 THR A N 1
ATOM 757 C CA . THR A 1 102 ? 13.945 -4.201 14.991 1.00 87.75 102 THR A CA 1
ATOM 758 C C . THR A 1 102 ? 14.591 -2.870 15.357 1.00 87.75 102 THR A C 1
ATOM 760 O O . THR A 1 102 ? 14.623 -2.507 16.529 1.00 87.75 102 THR A O 1
ATOM 763 N N . GLU A 1 103 ? 15.120 -2.166 14.358 1.00 84.81 103 GLU A N 1
ATOM 764 C CA . GLU A 1 103 ? 15.685 -0.828 14.485 1.00 84.81 103 GLU A CA 1
ATOM 765 C C . GLU A 1 103 ? 14.650 0.181 13.970 1.00 84.81 103 GLU A C 1
ATOM 767 O O . GLU A 1 103 ? 14.422 0.301 12.765 1.00 84.81 103 GLU A O 1
ATOM 772 N N . GLY A 1 104 ? 13.969 0.861 14.896 1.00 86.31 104 GLY A N 1
ATOM 773 C CA . GLY A 1 104 ? 12.946 1.865 14.599 1.00 86.31 104 GLY A CA 1
ATOM 774 C C . GLY A 1 104 ? 11.705 1.749 15.490 1.00 86.31 104 GLY A C 1
ATOM 775 O O . GLY A 1 104 ? 11.738 1.054 16.512 1.00 86.31 104 GLY A O 1
ATOM 776 N N . PRO A 1 105 ? 10.612 2.452 15.145 1.00 88.38 105 PRO A N 1
ATOM 777 C CA . PRO A 1 105 ? 9.372 2.384 15.904 1.00 88.38 105 PRO A CA 1
ATOM 778 C C . PRO A 1 105 ? 8.751 0.988 15.867 1.00 88.38 105 PRO A C 1
ATOM 780 O O . PRO A 1 105 ? 8.649 0.346 14.825 1.00 88.38 105 PRO A O 1
ATOM 783 N N . SER A 1 106 ? 8.285 0.539 17.030 1.00 85.88 106 SER A N 1
ATOM 784 C CA . SER A 1 106 ? 7.635 -0.769 17.200 1.00 85.88 106 SER A CA 1
ATOM 785 C C . SER A 1 106 ? 6.121 -0.740 16.954 1.00 85.88 106 SER A C 1
ATOM 787 O O . SER A 1 106 ? 5.467 -1.781 16.995 1.00 85.88 106 SER A O 1
ATOM 789 N N . SER A 1 107 ? 5.577 0.449 16.699 1.00 91.75 107 SER A N 1
ATOM 790 C CA . SER A 1 107 ? 4.157 0.745 16.548 1.00 91.75 107 SER A CA 1
ATOM 791 C C . SER A 1 107 ? 3.912 1.327 15.164 1.00 91.75 107 SER A C 1
ATOM 793 O O . SER A 1 107 ? 4.581 2.279 14.757 1.00 91.75 107 SER A O 1
ATOM 795 N N . LEU A 1 108 ? 2.948 0.762 14.435 1.00 94.31 108 LEU A N 1
ATOM 796 C CA . LEU A 1 108 ? 2.560 1.295 13.132 1.00 94.31 108 LEU A CA 1
ATOM 797 C C . LEU A 1 108 ? 1.890 2.671 13.265 1.00 94.31 108 LEU A C 1
ATOM 799 O O . LEU A 1 108 ? 2.045 3.523 12.392 1.00 94.31 108 LEU A O 1
ATOM 803 N N . GLU A 1 109 ? 1.170 2.910 14.358 1.00 94.75 109 GLU A N 1
ATOM 804 C CA . GLU A 1 109 ? 0.542 4.195 14.648 1.00 94.75 109 GLU A CA 1
ATOM 805 C C . GLU A 1 109 ? 1.580 5.296 14.827 1.00 94.75 109 GLU A C 1
ATOM 807 O O . GLU A 1 109 ? 1.372 6.384 14.306 1.00 94.75 109 GLU A O 1
ATOM 812 N N . ASP A 1 110 ? 2.705 5.013 15.485 1.00 91.75 110 ASP A N 1
ATOM 813 C CA . ASP A 1 110 ? 3.761 6.010 15.714 1.00 91.75 110 ASP A CA 1
ATOM 814 C C . ASP A 1 110 ? 4.422 6.443 14.394 1.00 91.75 110 ASP A C 1
ATOM 816 O O . ASP A 1 110 ? 4.960 7.543 14.293 1.00 91.75 110 ASP A O 1
ATOM 820 N N . ILE A 1 111 ? 4.349 5.584 13.373 1.00 93.31 111 ILE A N 1
ATOM 821 C CA . ILE A 1 111 ? 4.877 5.833 12.029 1.00 93.31 111 ILE A CA 1
ATOM 822 C C . ILE A 1 111 ? 3.878 6.643 11.190 1.00 93.31 111 ILE A C 1
ATOM 824 O O . ILE A 1 111 ? 4.265 7.586 10.505 1.00 93.31 111 ILE A O 1
ATOM 828 N N . ILE A 1 112 ? 2.589 6.281 11.213 1.00 95.81 112 ILE A N 1
ATOM 829 C CA . ILE A 1 112 ? 1.563 6.939 10.379 1.00 95.81 112 ILE A CA 1
ATOM 830 C C . ILE A 1 112 ? 1.069 8.243 11.024 1.00 95.81 112 ILE A C 1
ATOM 832 O O . ILE A 1 112 ? 0.801 9.223 10.324 1.00 95.81 112 ILE A O 1
ATOM 836 N N . TYR A 1 113 ? 0.936 8.258 12.349 1.00 95.81 113 TYR A N 1
ATOM 837 C CA . TYR A 1 113 ? 0.355 9.329 13.159 1.00 95.81 113 TYR A CA 1
ATOM 838 C C . TYR A 1 113 ? 1.345 9.798 14.237 1.00 95.81 113 TYR A C 1
ATOM 840 O O . TYR A 1 113 ? 1.042 9.698 15.431 1.00 95.81 113 TYR A O 1
ATOM 848 N N . PRO A 1 114 ? 2.520 10.324 13.846 1.00 93.62 114 PRO A N 1
ATOM 849 C CA . PRO A 1 114 ? 3.509 10.794 14.803 1.00 93.62 114 PRO A CA 1
ATOM 850 C C . PRO A 1 114 ? 2.922 11.891 15.707 1.00 93.62 114 PRO A C 1
ATOM 852 O O . PRO A 1 114 ? 2.071 12.692 15.294 1.00 93.62 114 PRO A O 1
ATOM 855 N N . GLY A 1 115 ? 3.367 11.907 16.966 1.00 89.12 115 GLY A N 1
ATOM 856 C CA . GLY A 1 115 ? 2.966 12.912 17.952 1.00 89.12 115 GLY A CA 1
ATOM 857 C C . GLY A 1 115 ? 3.393 14.329 17.554 1.00 89.12 115 GLY A C 1
ATOM 858 O O . GLY A 1 115 ? 4.255 14.513 16.703 1.00 89.12 115 GLY A O 1
ATOM 859 N N . GLN A 1 116 ? 2.808 15.349 18.190 1.00 84.19 116 GLN A N 1
ATOM 860 C CA . GLN A 1 116 ? 3.098 16.755 17.859 1.00 84.19 116 GLN A CA 1
ATOM 861 C C . GLN A 1 116 ? 4.560 17.161 18.099 1.00 84.19 116 GLN A C 1
ATOM 863 O O . GLN A 1 116 ? 5.042 18.072 17.436 1.00 84.19 116 GLN A O 1
ATOM 868 N N . ASP A 1 117 ? 5.247 16.477 19.014 1.00 86.75 117 ASP A N 1
ATOM 869 C CA . ASP A 1 117 ? 6.654 16.726 19.343 1.00 86.75 117 ASP A CA 1
ATOM 870 C C . ASP A 1 117 ? 7.631 15.941 18.448 1.00 86.75 117 ASP A C 1
ATOM 872 O O . ASP A 1 117 ? 8.845 16.038 18.626 1.00 86.75 117 ASP A O 1
ATOM 876 N N . ALA A 1 118 ? 7.125 15.125 17.517 1.00 87.56 118 ALA A N 1
ATOM 877 C CA . ALA A 1 118 ? 7.964 14.369 16.600 1.00 87.56 118 ALA A CA 1
ATOM 878 C C . ALA A 1 118 ? 8.548 15.275 15.511 1.00 87.56 118 ALA A C 1
ATOM 880 O O . ALA A 1 118 ? 7.890 16.193 15.017 1.00 87.56 118 ALA A O 1
ATOM 881 N N . ASP A 1 119 ? 9.773 14.966 15.093 1.00 90.56 119 ASP A N 1
ATOM 882 C CA . ASP A 1 119 ? 10.371 15.587 13.920 1.00 90.56 119 ASP A CA 1
ATOM 883 C C . ASP A 1 119 ? 9.605 15.145 12.663 1.00 90.56 119 ASP A C 1
ATOM 885 O O . ASP A 1 119 ? 9.536 13.957 12.333 1.00 90.56 119 ASP A O 1
ATOM 889 N N . ALA A 1 120 ? 8.984 16.112 11.986 1.00 87.19 120 ALA A N 1
ATOM 890 C CA . ALA A 1 120 ? 8.159 15.860 10.814 1.00 87.19 120 ALA A CA 1
ATOM 891 C C . ALA A 1 120 ? 8.975 15.359 9.613 1.00 87.19 120 ALA A C 1
ATOM 893 O O . ALA A 1 120 ? 8.472 14.535 8.849 1.00 87.19 120 ALA A O 1
ATOM 894 N N . GLU A 1 121 ? 10.215 15.832 9.446 1.00 90.75 121 GLU A N 1
ATOM 895 C CA . GLU A 1 121 ? 11.083 15.390 8.352 1.00 90.75 121 GLU A CA 1
ATOM 896 C C . GLU A 1 121 ? 11.542 13.951 8.585 1.00 90.75 121 GLU A C 1
ATOM 898 O O . GLU A 1 121 ? 11.500 13.136 7.662 1.00 90.75 121 GLU A O 1
ATOM 903 N N . GLU A 1 122 ? 11.892 13.611 9.827 1.00 91.88 122 GLU A N 1
ATOM 904 C CA . GLU A 1 122 ? 12.267 12.241 10.186 1.00 91.88 122 GLU A CA 1
ATOM 905 C C . GLU A 1 122 ? 11.082 11.276 10.052 1.00 91.88 122 GLU A C 1
ATOM 907 O O . GLU A 1 122 ? 11.239 10.179 9.518 1.00 91.88 122 GLU A O 1
ATOM 912 N N . ALA A 1 123 ? 9.880 11.678 10.477 1.00 91.50 123 ALA A N 1
ATOM 913 C CA . ALA A 1 123 ? 8.685 10.848 10.333 1.00 91.50 123 ALA A CA 1
ATOM 914 C C . ALA A 1 123 ? 8.349 10.573 8.858 1.00 91.50 123 ALA A C 1
ATOM 916 O O . ALA A 1 123 ? 8.031 9.439 8.491 1.00 91.50 123 ALA A O 1
ATOM 917 N N . GLU A 1 124 ? 8.459 11.592 8.003 1.00 92.88 124 GLU A N 1
ATOM 918 C CA . GLU A 1 124 ? 8.261 11.437 6.562 1.00 92.88 124 GLU A CA 1
ATOM 919 C C . GLU A 1 124 ? 9.349 10.538 5.956 1.00 92.88 124 GLU A C 1
ATOM 921 O O . GLU A 1 124 ? 9.037 9.597 5.223 1.00 92.88 124 GLU A O 1
ATOM 926 N N . HIS A 1 125 ? 10.619 10.755 6.312 1.00 93.38 125 HIS A N 1
ATOM 927 C CA . HIS A 1 125 ? 11.737 9.927 5.859 1.00 93.38 125 HIS A CA 1
ATOM 928 C C . HIS A 1 125 ? 11.565 8.457 6.265 1.00 93.38 125 HIS A C 1
ATOM 930 O O . HIS A 1 125 ? 11.761 7.555 5.445 1.00 93.38 125 HIS A O 1
ATOM 936 N N . LEU A 1 126 ? 11.140 8.206 7.503 1.00 93.88 126 LEU A N 1
ATOM 937 C CA . LEU A 1 126 ? 10.853 6.871 8.006 1.00 93.88 126 LEU A CA 1
ATOM 938 C C . LEU A 1 126 ? 9.707 6.217 7.228 1.00 93.88 126 LEU A C 1
ATOM 940 O O . LEU A 1 126 ? 9.858 5.094 6.740 1.00 93.88 126 LEU A O 1
ATOM 944 N N . LEU A 1 127 ? 8.581 6.918 7.060 1.00 95.25 127 LEU A N 1
ATOM 945 C CA . LEU A 1 127 ? 7.426 6.402 6.325 1.00 95.25 127 LEU A CA 1
ATOM 946 C C . LEU A 1 127 ? 7.764 6.112 4.855 1.00 95.25 127 LEU A C 1
ATOM 948 O O . LEU A 1 127 ? 7.197 5.187 4.276 1.00 95.25 127 LEU A O 1
ATOM 952 N N . MET A 1 128 ? 8.710 6.843 4.261 1.00 93.75 128 MET A N 1
ATOM 953 C CA . MET A 1 128 ? 9.185 6.609 2.894 1.00 93.75 128 MET A CA 1
ATOM 954 C C . MET A 1 128 ? 10.019 5.332 2.733 1.00 93.75 128 MET A C 1
ATOM 956 O O . MET A 1 128 ? 10.169 4.845 1.608 1.00 93.75 128 MET A O 1
ATOM 960 N N . GLN A 1 129 ? 10.521 4.731 3.814 1.00 94.06 129 GLN A N 1
ATOM 961 C CA . GLN A 1 129 ? 11.221 3.452 3.716 1.00 94.06 129 GLN A CA 1
ATOM 962 C C . GLN A 1 129 ? 10.236 2.338 3.332 1.00 94.06 129 GLN A C 1
ATOM 964 O O . GLN A 1 129 ? 9.151 2.204 3.903 1.00 94.06 129 GLN A O 1
ATOM 969 N N . THR A 1 130 ? 10.617 1.495 2.369 1.00 93.75 130 THR A N 1
ATOM 970 C CA . THR A 1 130 ? 9.766 0.428 1.805 1.00 93.75 130 THR A CA 1
ATOM 971 C C . THR A 1 130 ? 9.145 -0.481 2.873 1.00 93.75 130 THR A C 1
ATOM 973 O O . THR A 1 130 ? 7.958 -0.796 2.811 1.00 93.75 130 THR A O 1
ATOM 976 N N . GLN A 1 131 ? 9.932 -0.854 3.883 1.00 95.06 131 GLN A N 1
ATOM 977 C CA . GLN A 1 131 ? 9.515 -1.689 5.015 1.00 95.06 131 GLN A CA 1
ATOM 978 C C . GLN A 1 131 ? 8.376 -1.101 5.860 1.00 95.06 131 GLN A C 1
ATOM 980 O O . GLN A 1 131 ? 7.597 -1.860 6.433 1.00 95.06 131 GLN A O 1
ATOM 985 N N . TYR A 1 132 ? 8.244 0.228 5.896 1.00 96.69 132 TYR A N 1
ATOM 986 C CA . TYR A 1 132 ? 7.174 0.924 6.609 1.00 96.69 132 TYR A CA 1
ATOM 987 C C . TYR A 1 132 ? 6.032 1.325 5.672 1.00 96.69 132 TYR A C 1
ATOM 989 O O . TYR A 1 132 ? 4.877 0.992 5.945 1.00 96.69 132 TYR A O 1
ATOM 997 N N . SER A 1 133 ? 6.338 1.958 4.533 1.00 96.31 133 SER A N 1
ATOM 998 C CA . SER A 1 133 ? 5.334 2.412 3.555 1.00 96.31 133 SER A CA 1
ATOM 99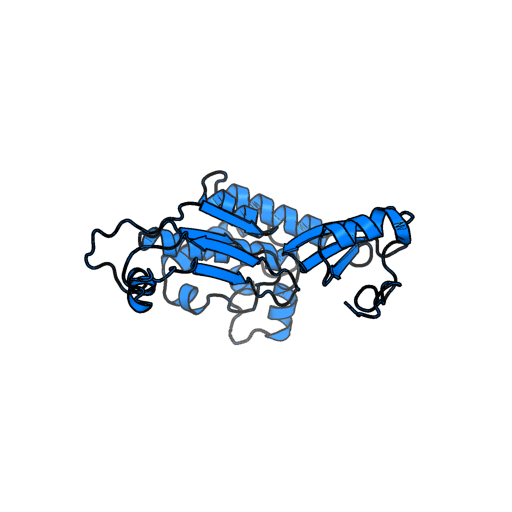9 C C . SER A 1 133 ? 4.385 1.302 3.107 1.00 96.31 133 SER A C 1
ATOM 1001 O O . SER A 1 133 ? 3.174 1.511 3.092 1.00 96.31 133 SER A O 1
ATOM 1003 N N . GLN A 1 134 ? 4.893 0.110 2.769 1.00 97.19 134 GLN A N 1
ATOM 1004 C CA . GLN A 1 134 ? 4.032 -0.960 2.255 1.00 97.19 134 GLN A CA 1
ATOM 1005 C C . GLN A 1 134 ? 3.027 -1.460 3.290 1.00 97.19 134 GLN A C 1
ATOM 1007 O O . GLN A 1 134 ? 1.851 -1.665 2.984 1.00 97.19 134 GLN A O 1
ATOM 1012 N N . VAL A 1 135 ? 3.494 -1.637 4.524 1.00 97.94 135 VAL A N 1
ATOM 1013 C CA . VAL A 1 135 ? 2.656 -2.066 5.643 1.00 97.94 135 VAL A CA 1
ATOM 1014 C C . VAL A 1 135 ? 1.620 -0.988 5.958 1.00 97.94 135 VAL A C 1
ATOM 1016 O O . VAL A 1 135 ? 0.438 -1.295 6.107 1.00 97.94 135 VAL A O 1
ATOM 1019 N N . ALA A 1 136 ? 2.041 0.277 5.985 1.00 98.00 136 ALA A N 1
ATOM 1020 C CA . ALA A 1 136 ? 1.170 1.408 6.264 1.00 98.00 136 ALA A CA 1
ATOM 1021 C C . ALA A 1 136 ? 0.045 1.550 5.224 1.00 98.00 136 ALA A C 1
ATOM 1023 O O . ALA A 1 136 ? -1.122 1.662 5.602 1.00 98.00 136 ALA A O 1
ATOM 1024 N N . ILE A 1 137 ? 0.372 1.488 3.926 1.00 97.94 137 ILE A N 1
ATOM 1025 C CA . ILE A 1 137 ? -0.617 1.574 2.837 1.00 97.94 137 ILE A CA 1
ATOM 1026 C C . ILE A 1 137 ? -1.623 0.432 2.940 1.00 97.94 137 ILE A C 1
ATOM 1028 O O . ILE A 1 137 ? -2.825 0.685 2.959 1.00 97.94 137 ILE A O 1
ATOM 1032 N N . PHE A 1 138 ? -1.152 -0.813 3.076 1.00 98.44 138 PHE A N 1
ATOM 1033 C CA . PHE A 1 138 ? -2.041 -1.970 3.181 1.00 98.44 138 PHE A CA 1
ATOM 1034 C C . PHE A 1 138 ? -3.016 -1.839 4.362 1.00 98.44 138 PHE A C 1
ATOM 1036 O O . PHE A 1 138 ? -4.207 -2.120 4.218 1.00 98.44 138 PHE A O 1
ATOM 1043 N N . VAL A 1 139 ? -2.534 -1.399 5.529 1.00 98.56 139 VAL A N 1
ATOM 1044 C CA . VAL A 1 139 ? -3.376 -1.241 6.724 1.00 98.56 139 VAL A CA 1
ATOM 1045 C C . VAL A 1 139 ? -4.407 -0.128 6.541 1.00 98.56 139 VAL A C 1
ATOM 1047 O O . VAL A 1 139 ? -5.570 -0.323 6.904 1.00 98.56 139 VAL A O 1
ATOM 1050 N N . VAL A 1 140 ? -4.031 1.003 5.938 1.00 98.38 140 VAL A N 1
ATOM 1051 C CA . VAL A 1 140 ? -4.980 2.084 5.631 1.00 98.38 140 VAL A CA 1
ATOM 1052 C C . VAL A 1 140 ? -6.022 1.632 4.611 1.00 98.38 140 VAL A C 1
ATOM 1054 O O . VAL A 1 140 ? -7.215 1.844 4.826 1.00 98.38 140 VAL A O 1
ATOM 1057 N N . GLU A 1 141 ? -5.619 0.944 3.546 1.00 98.12 141 GLU A N 1
ATOM 1058 C CA . GLU A 1 141 ? -6.541 0.402 2.544 1.00 98.12 141 GLU A CA 1
ATOM 1059 C C . GLU A 1 141 ? -7.512 -0.630 3.136 1.00 98.12 141 GLU A C 1
ATOM 1061 O O . GLU A 1 141 ? -8.711 -0.618 2.833 1.00 98.12 141 GLU A O 1
ATOM 1066 N N . LEU A 1 142 ? -7.033 -1.485 4.042 1.00 98.44 142 LEU A N 1
ATOM 1067 C CA . LEU A 1 142 ? -7.869 -2.426 4.785 1.00 98.44 142 LEU A CA 1
ATOM 1068 C C . LEU A 1 142 ? -8.863 -1.707 5.710 1.00 98.44 142 LEU A C 1
ATOM 1070 O O . LEU A 1 142 ? -10.033 -2.096 5.777 1.00 98.44 142 LEU A O 1
ATOM 1074 N N . ALA A 1 143 ? -8.421 -0.663 6.412 1.00 98.44 143 ALA A N 1
ATOM 1075 C CA . ALA A 1 143 ? -9.266 0.128 7.301 1.00 98.44 143 ALA A CA 1
ATOM 1076 C C . ALA A 1 143 ? -10.358 0.878 6.521 1.00 98.44 143 ALA A C 1
ATOM 1078 O O . ALA A 1 143 ? -11.534 0.784 6.877 1.00 98.44 143 ALA A O 1
ATOM 1079 N N . LEU A 1 144 ? -10.010 1.513 5.394 1.00 97.88 144 LEU A N 1
ATOM 1080 C CA . LEU A 1 144 ? -10.975 2.122 4.468 1.00 97.88 144 LEU A CA 1
ATOM 1081 C C . LEU A 1 144 ? -11.994 1.093 3.963 1.00 97.88 144 LEU A C 1
ATOM 1083 O O . LEU A 1 144 ? -13.198 1.340 3.991 1.00 97.88 144 LEU A O 1
ATOM 1087 N N . THR A 1 145 ? -11.525 -0.090 3.562 1.00 96.62 145 THR A N 1
ATOM 1088 C CA . THR A 1 145 ? -12.382 -1.191 3.096 1.00 96.62 145 THR A CA 1
ATOM 1089 C C . THR A 1 145 ? -13.413 -1.588 4.147 1.00 96.62 145 THR A C 1
ATOM 1091 O O . THR A 1 145 ? -14.583 -1.793 3.815 1.00 96.62 145 THR A O 1
ATOM 1094 N N . ARG A 1 146 ? -13.002 -1.713 5.414 1.00 97.25 146 ARG A N 1
ATOM 1095 C CA . ARG A 1 146 ? -13.909 -2.077 6.512 1.00 97.25 146 ARG A CA 1
ATOM 1096 C C . ARG A 1 146 ? -14.942 -0.982 6.770 1.00 97.25 146 ARG A C 1
ATOM 1098 O O . ARG A 1 146 ? -16.125 -1.310 6.805 1.00 97.25 146 ARG A O 1
ATOM 1105 N N . VAL A 1 147 ? -14.534 0.290 6.805 1.00 95.75 147 VAL A N 1
ATOM 1106 C CA . VAL A 1 147 ? -15.462 1.433 6.924 1.00 95.75 147 VAL A CA 1
ATOM 1107 C C . VAL A 1 147 ? -16.502 1.423 5.798 1.00 95.75 147 VAL A C 1
ATOM 1109 O O . VAL A 1 147 ? -17.702 1.529 6.050 1.00 95.75 147 VAL A O 1
ATOM 1112 N N . LEU A 1 148 ? -16.074 1.244 4.543 1.00 94.88 148 LEU A N 1
ATOM 1113 C CA . LEU A 1 148 ? -16.99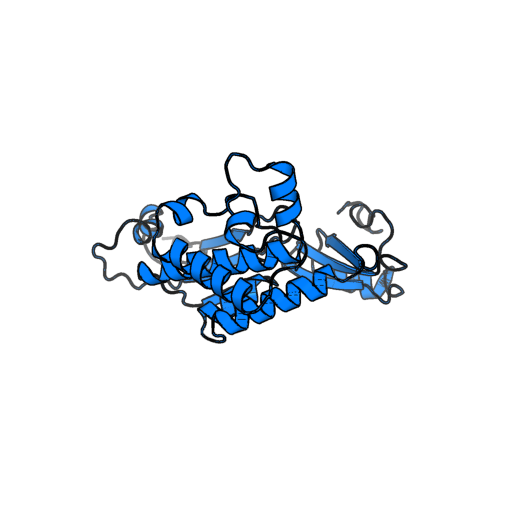3 1.189 3.400 1.00 94.88 148 LEU A CA 1
ATOM 1114 C C . LEU A 1 148 ? -17.953 -0.007 3.502 1.00 94.88 148 LEU A C 1
ATOM 1116 O O . LEU A 1 148 ? -19.150 0.138 3.241 1.00 94.88 148 LEU A O 1
ATOM 1120 N N . LYS A 1 149 ? -17.458 -1.180 3.923 1.00 93.00 149 LYS A N 1
ATOM 1121 C CA . LYS A 1 149 ? -18.292 -2.374 4.122 1.00 93.00 149 LYS A CA 1
ATOM 1122 C C . LYS A 1 149 ? -19.307 -2.193 5.258 1.00 93.00 149 LYS A C 1
ATOM 1124 O O . LYS A 1 149 ? -20.447 -2.647 5.128 1.00 93.00 149 LYS A O 1
ATOM 1129 N N . GLU A 1 150 ? -18.948 -1.528 6.346 1.00 92.19 150 GLU A N 1
ATOM 1130 C CA . GLU A 1 150 ? -19.881 -1.223 7.440 1.00 92.19 150 GLU A CA 1
ATOM 1131 C C . GLU A 1 150 ? -20.992 -0.267 7.008 1.00 92.19 150 GLU A C 1
ATOM 1133 O O . GLU A 1 150 ? -22.144 -0.453 7.388 1.00 92.19 150 GLU A O 1
ATOM 1138 N N . ARG A 1 151 ? -20.686 0.675 6.110 1.00 91.19 151 ARG A N 1
ATOM 1139 C CA . ARG A 1 151 ? -21.665 1.592 5.499 1.00 91.19 151 ARG A CA 1
ATOM 1140 C C . ARG A 1 151 ? -22.547 0.942 4.425 1.00 91.19 151 ARG A C 1
ATOM 1142 O O . ARG A 1 151 ? -23.257 1.634 3.707 1.00 91.19 151 ARG A O 1
ATOM 1149 N N . GLY A 1 152 ? -22.493 -0.382 4.284 1.00 89.62 152 GLY A N 1
ATOM 1150 C CA . GLY A 1 152 ? -23.314 -1.137 3.334 1.00 89.62 152 GLY A CA 1
ATOM 1151 C C . GLY A 1 152 ? -22.777 -1.184 1.901 1.00 89.62 152 GLY A C 1
ATOM 1152 O O . GLY A 1 152 ? -23.339 -1.902 1.078 1.00 89.62 152 GLY A O 1
ATOM 1153 N N . LEU A 1 153 ? -21.659 -0.518 1.591 1.00 89.88 153 LEU A N 1
ATOM 1154 C CA . LEU A 1 153 ? -21.090 -0.532 0.241 1.00 89.88 153 LEU A CA 1
ATOM 1155 C C . LEU A 1 153 ? -20.388 -1.864 -0.034 1.00 89.88 153 LEU A C 1
ATOM 1157 O O . LEU A 1 153 ? -19.674 -2.408 0.816 1.00 89.88 153 LEU A O 1
ATOM 1161 N N . ARG A 1 154 ? -20.581 -2.411 -1.234 1.00 89.00 154 ARG A N 1
ATOM 1162 C CA . ARG A 1 154 ? -19.924 -3.644 -1.686 1.00 89.00 154 ARG A CA 1
ATOM 1163 C C . ARG A 1 154 ? -19.408 -3.465 -3.115 1.00 89.00 154 ARG A C 1
ATOM 1165 O O . ARG A 1 154 ? -20.163 -2.972 -3.954 1.00 89.00 154 ARG A O 1
ATOM 1172 N N . PRO A 1 155 ? -18.155 -3.854 -3.409 1.00 91.00 155 PRO A N 1
ATOM 1173 C CA . PRO A 1 155 ? -17.668 -3.870 -4.776 1.00 91.00 155 PRO A CA 1
ATOM 1174 C C . PRO A 1 155 ? -18.238 -5.071 -5.537 1.00 91.00 155 PRO A C 1
ATOM 1176 O O . PRO A 1 155 ? -18.350 -6.166 -4.988 1.00 91.00 155 PRO A O 1
ATOM 1179 N N . ALA A 1 156 ? -18.540 -4.873 -6.817 1.00 89.50 156 ALA A N 1
ATOM 1180 C CA . ALA A 1 156 ? -18.781 -5.948 -7.775 1.00 89.50 156 ALA A CA 1
ATOM 1181 C C . ALA A 1 156 ? -17.463 -6.581 -8.261 1.00 89.50 156 ALA A C 1
ATOM 1183 O O . ALA A 1 156 ? -17.434 -7.760 -8.600 1.00 89.50 156 ALA A O 1
ATOM 1184 N N . ALA A 1 157 ? -16.374 -5.806 -8.274 1.00 86.94 157 ALA A N 1
ATOM 1185 C CA . ALA A 1 157 ? -15.027 -6.277 -8.577 1.00 86.94 157 ALA A CA 1
ATOM 1186 C C . ALA A 1 157 ? -13.975 -5.460 -7.818 1.00 86.94 157 ALA A C 1
ATOM 1188 O O . ALA A 1 157 ? -14.220 -4.321 -7.414 1.00 86.94 157 ALA A O 1
ATOM 1189 N N . VAL A 1 158 ? -12.790 -6.038 -7.650 1.00 90.62 158 VAL A N 1
ATOM 1190 C CA . VAL A 1 158 ? -11.636 -5.368 -7.048 1.00 90.62 158 VAL A CA 1
ATOM 1191 C C . VAL A 1 158 ? -10.432 -5.485 -7.968 1.00 90.62 158 VAL A C 1
ATOM 1193 O O . VAL A 1 158 ? -10.258 -6.507 -8.630 1.00 90.62 158 VAL A O 1
ATOM 1196 N N . LEU A 1 159 ? -9.602 -4.449 -7.995 1.00 88.56 159 LEU A N 1
ATOM 1197 C CA . LEU A 1 159 ? -8.301 -4.457 -8.655 1.00 88.56 159 LEU A CA 1
ATOM 1198 C C . LEU A 1 159 ? -7.262 -3.888 -7.699 1.00 88.56 159 LEU A C 1
ATOM 1200 O O . LEU A 1 159 ? -7.564 -2.982 -6.929 1.00 88.56 159 LEU A O 1
ATOM 1204 N N . GLY A 1 160 ? -6.041 -4.395 -7.767 1.00 88.44 160 GLY A N 1
ATOM 1205 C CA . GLY A 1 160 ? -4.914 -3.842 -7.037 1.00 88.44 160 GLY A CA 1
ATOM 1206 C C . GLY A 1 160 ? -3.752 -3.578 -7.976 1.00 88.44 160 GLY A C 1
ATOM 1207 O O . GLY A 1 160 ? -3.582 -4.288 -8.962 1.00 88.44 160 GLY A O 1
ATOM 1208 N N . HIS A 1 161 ? -2.968 -2.548 -7.681 1.00 85.25 161 HIS A N 1
ATOM 1209 C CA . HIS A 1 161 ? -1.725 -2.269 -8.393 1.00 85.25 161 HIS A CA 1
ATOM 1210 C C . HIS A 1 161 ? -0.536 -2.645 -7.515 1.00 85.25 161 HIS A C 1
ATOM 1212 O O . HIS A 1 161 ? -0.313 -2.022 -6.475 1.00 85.25 161 HIS A O 1
ATOM 1218 N N . SER A 1 162 ? 0.235 -3.659 -7.921 1.00 88.69 162 SER A N 1
ATOM 1219 C CA . SER A 1 162 ? 1.434 -4.109 -7.202 1.00 88.69 162 SER A CA 1
ATOM 1220 C C . SER A 1 162 ? 1.129 -4.429 -5.729 1.00 88.69 162 SER A C 1
ATOM 1222 O O . SER A 1 162 ? 0.493 -5.436 -5.437 1.00 88.69 162 SER A O 1
ATOM 1224 N N . LEU A 1 163 ? 1.516 -3.567 -4.784 1.00 92.25 163 LEU A N 1
ATOM 1225 C CA . LEU A 1 163 ? 1.173 -3.714 -3.366 1.00 92.25 163 LEU A CA 1
ATOM 1226 C C . LEU A 1 163 ? -0.347 -3.767 -3.117 1.00 92.25 163 LEU A C 1
ATOM 1228 O O . LEU A 1 163 ? -0.800 -4.542 -2.275 1.00 92.25 163 LEU A O 1
ATOM 1232 N N . GLY A 1 164 ? -1.138 -2.983 -3.853 1.00 92.19 164 GLY A N 1
ATOM 1233 C CA . GLY A 1 164 ? -2.588 -2.915 -3.662 1.00 92.19 164 GLY A CA 1
ATOM 1234 C C . GLY A 1 164 ? -3.296 -4.249 -3.923 1.00 92.19 164 GLY A C 1
ATOM 1235 O O . GLY A 1 164 ? -4.404 -4.475 -3.434 1.00 92.19 164 GLY A O 1
ATOM 1236 N N . GLU A 1 165 ? -2.663 -5.185 -4.644 1.00 90.62 165 GLU A N 1
ATOM 1237 C CA . GLU A 1 165 ? -3.226 -6.520 -4.890 1.00 90.62 165 GLU A CA 1
ATOM 1238 C C . GLU A 1 165 ? -3.487 -7.292 -3.597 1.00 90.62 165 GLU A C 1
ATOM 1240 O O . GLU A 1 165 ? -4.457 -8.045 -3.522 1.00 90.62 165 GLU A O 1
ATOM 1245 N N . TYR A 1 166 ? -2.692 -7.070 -2.547 1.00 94.06 166 TYR A N 1
ATOM 1246 C CA . TYR A 1 166 ? -2.899 -7.743 -1.266 1.00 94.06 166 TYR A CA 1
ATOM 1247 C C . TYR A 1 166 ? -4.174 -7.253 -0.570 1.00 94.06 166 TYR A C 1
ATOM 1249 O O . TYR A 1 166 ? -4.948 -8.067 -0.060 1.00 94.06 166 TYR A O 1
ATOM 1257 N N . ALA A 1 167 ? -4.443 -5.944 -0.586 1.00 96.06 167 ALA A N 1
ATOM 1258 C CA . ALA A 1 167 ? -5.677 -5.383 -0.035 1.00 96.06 167 ALA A CA 1
ATOM 1259 C C . ALA A 1 167 ? -6.904 -5.779 -0.880 1.00 96.06 167 ALA A C 1
ATOM 1261 O O . ALA A 1 167 ? -7.952 -6.144 -0.330 1.00 96.06 167 ALA A O 1
ATOM 1262 N N . ALA A 1 168 ? -6.756 -5.817 -2.209 1.00 92.62 168 ALA A N 1
ATOM 1263 C CA . ALA A 1 168 ? -7.777 -6.332 -3.119 1.00 92.62 168 ALA A CA 1
ATOM 1264 C C . ALA A 1 168 ? -8.098 -7.812 -2.833 1.00 92.62 168 ALA A C 1
ATOM 1266 O O . ALA A 1 168 ? -9.265 -8.173 -2.670 1.00 92.62 168 ALA A O 1
ATOM 1267 N N . ALA A 1 169 ? -7.077 -8.660 -2.680 1.00 90.56 169 ALA A N 1
ATOM 1268 C CA . ALA A 1 169 ? -7.226 -10.085 -2.393 1.00 90.56 169 ALA A CA 1
ATOM 1269 C C . ALA A 1 169 ? -7.935 -10.344 -1.053 1.00 90.56 169 ALA A C 1
ATOM 1271 O O . ALA A 1 169 ? -8.827 -11.194 -0.981 1.00 90.56 169 ALA A O 1
ATOM 1272 N N . VAL A 1 170 ? -7.613 -9.579 -0.003 1.00 96.88 170 VAL A N 1
ATOM 1273 C CA . VAL A 1 170 ? -8.351 -9.628 1.275 1.00 96.88 170 VAL A CA 1
ATOM 1274 C C . VAL A 1 170 ? -9.799 -9.188 1.083 1.00 96.88 170 VAL A C 1
ATOM 1276 O O . VAL A 1 170 ? -10.724 -9.816 1.599 1.00 96.88 170 VAL A O 1
ATOM 1279 N N . THR A 1 171 ? -10.025 -8.127 0.309 1.00 96.19 171 THR A N 1
ATOM 1280 C CA . THR A 1 171 ? -11.371 -7.605 0.050 1.00 96.19 171 THR A CA 1
ATOM 1281 C C . THR A 1 171 ? -12.254 -8.617 -0.676 1.00 96.19 171 THR A C 1
ATOM 1283 O O . THR A 1 171 ? -13.432 -8.726 -0.316 1.00 96.19 171 THR A O 1
ATOM 1286 N N . ALA A 1 172 ? -11.675 -9.365 -1.622 1.00 92.12 172 ALA A N 1
ATOM 1287 C CA . ALA A 1 172 ? -12.298 -10.459 -2.368 1.00 92.12 172 ALA A CA 1
ATOM 1288 C C . ALA A 1 172 ? -12.425 -11.775 -1.573 1.00 92.12 172 ALA A C 1
ATOM 1290 O O . ALA A 1 172 ? -13.064 -12.708 -2.051 1.00 92.12 172 ALA A O 1
ATOM 1291 N N . GLY A 1 173 ? -11.842 -11.865 -0.372 1.00 93.19 173 GLY A N 1
ATOM 1292 C CA . GLY A 1 173 ? -11.895 -13.066 0.468 1.00 93.19 173 GLY A CA 1
ATOM 1293 C C . GLY A 1 173 ? -10.912 -14.174 0.074 1.00 93.19 173 GLY A C 1
ATOM 1294 O O . GLY A 1 173 ? -11.075 -15.303 0.523 1.00 93.19 173 GLY A O 1
ATOM 1295 N N . VAL A 1 174 ? -9.896 -13.868 -0.740 1.00 93.31 174 VAL A N 1
ATOM 1296 C CA . VAL A 1 174 ? -8.827 -14.814 -1.115 1.00 93.31 174 VAL A CA 1
ATOM 1297 C C . VAL A 1 174 ? -7.883 -15.069 0.063 1.00 93.31 174 VAL A C 1
ATOM 1299 O O . VAL A 1 174 ? -7.471 -16.204 0.292 1.00 93.31 174 VAL A O 1
ATOM 1302 N N . PHE A 1 175 ? -7.570 -14.022 0.833 1.00 80.88 175 PHE A N 1
ATOM 1303 C CA . PHE A 1 175 ? -6.737 -14.101 2.034 1.00 80.88 175 PHE A CA 1
ATOM 1304 C C . PHE A 1 175 ? -7.490 -13.646 3.279 1.00 80.88 175 PHE A C 1
ATOM 1306 O O . PHE A 1 175 ? -8.339 -12.752 3.227 1.00 80.88 175 PHE A O 1
ATOM 1313 N N . SER A 1 176 ? -7.093 -14.190 4.432 1.00 97.69 176 SER A N 1
ATOM 1314 C CA . SER A 1 176 ? -7.323 -13.491 5.690 1.00 97.69 176 SER A CA 1
ATOM 1315 C C . SER A 1 176 ? -6.452 -12.229 5.733 1.00 97.69 176 SER A C 1
ATOM 1317 O O . SER A 1 176 ? -5.357 -12.188 5.167 1.00 97.69 176 SER A O 1
ATOM 1319 N N . TRP A 1 177 ? -6.906 -11.187 6.430 1.00 98.38 177 TRP A N 1
ATOM 1320 C CA . TRP A 1 177 ? -6.106 -9.967 6.557 1.00 98.38 177 TRP A CA 1
ATOM 1321 C C . TRP A 1 177 ? -4.769 -10.207 7.275 1.00 98.38 177 TRP A C 1
ATOM 1323 O O . TRP A 1 177 ? -3.805 -9.510 6.984 1.00 98.38 177 TRP A O 1
ATOM 1333 N N . ARG A 1 178 ? -4.693 -11.204 8.172 1.00 98.50 178 ARG A N 1
ATOM 1334 C CA . ARG A 1 178 ? -3.465 -11.569 8.899 1.00 98.50 178 ARG A CA 1
ATOM 1335 C C . ARG A 1 178 ? -2.424 -12.172 7.964 1.00 98.50 178 ARG A C 1
ATOM 1337 O O . ARG A 1 178 ? -1.276 -11.739 7.976 1.00 98.50 178 ARG A O 1
ATOM 1344 N N . ASP A 1 179 ? -2.842 -13.114 7.119 1.00 97.38 179 ASP A N 1
ATOM 1345 C CA . ASP A 1 179 ? -1.945 -13.744 6.146 1.00 97.38 179 ASP A CA 1
ATOM 1346 C C . ASP A 1 179 ? -1.431 -12.714 5.141 1.00 97.38 179 ASP A C 1
ATOM 1348 O O . ASP A 1 179 ? -0.229 -12.640 4.891 1.00 97.38 179 ASP A O 1
ATOM 1352 N N . ALA A 1 180 ? -2.320 -11.863 4.623 1.00 97.31 180 ALA A N 1
ATOM 1353 C CA . ALA A 1 180 ? -1.933 -10.796 3.709 1.00 97.31 180 ALA A CA 1
ATOM 1354 C C . ALA A 1 180 ? -0.978 -9.789 4.367 1.00 97.31 180 ALA A C 1
ATOM 1356 O O . ALA A 1 180 ? 0.052 -9.471 3.780 1.00 97.31 180 ALA A O 1
ATOM 1357 N N . LEU A 1 181 ? -1.253 -9.351 5.602 1.00 98.38 181 LEU A N 1
ATOM 1358 C CA . LEU A 1 181 ? -0.376 -8.437 6.341 1.00 98.38 181 LEU A CA 1
ATOM 1359 C C . LEU A 1 181 ? 1.011 -9.045 6.580 1.00 98.38 181 LEU A C 1
ATOM 1361 O O . LEU A 1 181 ? 2.021 -8.360 6.424 1.00 98.38 181 LEU A O 1
ATOM 1365 N N . ARG A 1 182 ? 1.079 -10.345 6.891 1.00 98.12 182 ARG A N 1
ATOM 1366 C CA . ARG A 1 182 ? 2.348 -11.068 7.016 1.00 98.12 182 ARG A CA 1
ATOM 1367 C C . ARG A 1 182 ? 3.107 -11.107 5.693 1.00 98.12 182 ARG A C 1
ATOM 1369 O O . ARG A 1 182 ? 4.303 -10.828 5.682 1.00 98.12 182 ARG A O 1
ATOM 1376 N N . VAL A 1 183 ? 2.433 -11.431 4.588 1.00 96.81 183 VAL A N 1
ATOM 1377 C CA . VAL A 1 183 ? 3.051 -11.441 3.252 1.00 96.81 183 VAL A CA 1
ATOM 1378 C C . VAL A 1 183 ? 3.564 -10.051 2.881 1.00 96.81 183 VAL A C 1
ATOM 1380 O O . VAL A 1 183 ? 4.704 -9.937 2.439 1.00 96.81 183 VAL A O 1
ATOM 1383 N N . VAL A 1 184 ? 2.771 -9.002 3.115 1.00 97.94 184 VAL A N 1
ATOM 1384 C CA . VAL A 1 184 ? 3.161 -7.608 2.863 1.00 97.94 184 VAL A CA 1
ATOM 1385 C C . VAL A 1 184 ? 4.388 -7.228 3.686 1.00 97.94 184 VAL A C 1
ATOM 1387 O O . VAL A 1 184 ? 5.350 -6.725 3.117 1.00 97.94 184 VAL A O 1
ATOM 1390 N N . ALA A 1 185 ? 4.409 -7.519 4.988 1.00 97.56 185 ALA A N 1
ATOM 1391 C CA . ALA A 1 185 ? 5.551 -7.192 5.841 1.00 97.56 185 ALA A CA 1
ATOM 1392 C C . ALA A 1 185 ? 6.833 -7.926 5.410 1.00 97.56 185 ALA A C 1
ATOM 1394 O O . ALA A 1 185 ? 7.896 -7.315 5.295 1.00 97.56 185 ALA A O 1
ATOM 1395 N N . VAL A 1 186 ? 6.742 -9.226 5.096 1.00 96.75 186 VAL A N 1
ATOM 1396 C CA . VAL A 1 186 ? 7.897 -9.995 4.602 1.00 96.75 186 VAL A CA 1
ATOM 1397 C C . VAL A 1 186 ? 8.363 -9.489 3.236 1.00 96.75 186 VAL A C 1
ATOM 1399 O O . VAL A 1 186 ? 9.565 -9.334 3.031 1.00 96.75 186 VAL A O 1
ATOM 1402 N N . ARG A 1 187 ? 7.438 -9.191 2.315 1.00 95.25 187 ARG A N 1
ATOM 1403 C CA . ARG A 1 187 ? 7.751 -8.592 1.010 1.00 95.25 187 ARG A CA 1
ATOM 1404 C C . ARG A 1 187 ? 8.485 -7.267 1.183 1.00 95.25 187 ARG A C 1
ATOM 1406 O O . ARG A 1 187 ? 9.516 -7.061 0.552 1.00 95.25 187 ARG A O 1
ATOM 1413 N N . ALA A 1 188 ? 7.968 -6.399 2.046 1.00 95.50 188 ALA A N 1
ATOM 1414 C CA . ALA A 1 188 ? 8.525 -5.082 2.296 1.00 95.50 188 ALA A CA 1
ATOM 1415 C C . ALA A 1 188 ? 9.949 -5.166 2.866 1.00 95.50 188 ALA A C 1
ATOM 1417 O O . ALA A 1 188 ? 10.823 -4.439 2.401 1.00 95.50 188 ALA A O 1
ATOM 1418 N N . ARG A 1 189 ? 10.195 -6.110 3.788 1.00 95.00 189 ARG A N 1
ATOM 1419 C CA . ARG A 1 189 ? 11.530 -6.398 4.331 1.00 95.00 189 ARG A CA 1
ATOM 1420 C C . ARG A 1 189 ? 12.495 -6.920 3.265 1.00 95.00 189 ARG A C 1
ATOM 1422 O O . ARG A 1 189 ? 13.582 -6.387 3.109 1.00 95.00 189 ARG A O 1
ATOM 1429 N N . ILE A 1 190 ? 12.097 -7.933 2.493 1.00 92.56 190 ILE A N 1
ATOM 1430 C CA . ILE A 1 190 ? 12.964 -8.490 1.438 1.00 92.56 190 ILE A CA 1
ATOM 1431 C C . ILE A 1 190 ? 13.332 -7.406 0.418 1.00 92.56 190 ILE A C 1
ATOM 1433 O O . ILE A 1 190 ? 14.469 -7.356 -0.045 1.00 92.56 190 ILE A O 1
ATOM 1437 N N . MET A 1 191 ? 12.380 -6.532 0.072 1.00 90.06 191 MET A N 1
ATOM 1438 C CA . MET A 1 191 ? 12.623 -5.409 -0.832 1.00 90.06 191 MET A CA 1
ATOM 1439 C C . MET A 1 191 ? 13.537 -4.340 -0.224 1.00 90.06 191 MET A C 1
ATOM 1441 O O . MET A 1 191 ? 14.322 -3.760 -0.967 1.00 90.06 191 MET A O 1
ATOM 1445 N N . SER A 1 192 ? 13.450 -4.064 1.082 1.00 90.88 192 SER A N 1
ATOM 1446 C CA . SER A 1 192 ? 14.329 -3.090 1.743 1.00 90.88 192 SER A CA 1
ATOM 1447 C C . SER A 1 192 ? 15.750 -3.608 1.978 1.00 90.88 192 SER A C 1
ATOM 1449 O O . SER A 1 192 ? 16.672 -2.805 2.057 1.00 90.88 192 SER A O 1
ATOM 1451 N N . GLU A 1 193 ? 15.939 -4.928 2.032 1.00 90.62 193 GLU A N 1
ATOM 1452 C CA . GLU A 1 193 ? 17.253 -5.583 2.119 1.00 90.62 193 GLU A CA 1
ATOM 1453 C C . GLU A 1 193 ? 18.026 -5.580 0.785 1.00 90.62 193 GLU A C 1
ATOM 1455 O O . GLU A 1 193 ? 19.220 -5.881 0.771 1.00 90.62 193 GLU A O 1
ATOM 1460 N N . GLN A 1 194 ? 17.373 -5.266 -0.342 1.00 86.56 194 GLN A N 1
ATOM 1461 C CA . GLN A 1 194 ? 18.058 -5.176 -1.634 1.00 86.56 194 GLN A CA 1
ATOM 1462 C C . GLN A 1 194 ? 18.932 -3.922 -1.699 1.00 86.56 194 GLN A C 1
ATOM 1464 O O . GLN A 1 194 ? 18.524 -2.856 -1.241 1.00 86.56 194 GLN A O 1
ATOM 1469 N N . ASP A 1 195 ? 20.103 -4.029 -2.333 1.00 84.56 195 ASP A N 1
ATOM 1470 C CA . ASP A 1 195 ? 20.968 -2.874 -2.572 1.00 84.56 195 ASP A CA 1
ATOM 1471 C C . ASP A 1 195 ? 20.235 -1.848 -3.465 1.00 84.56 195 ASP A C 1
ATOM 1473 O O . ASP A 1 195 ? 19.937 -2.151 -4.629 1.00 84.56 195 ASP A O 1
ATOM 1477 N N . PRO A 1 196 ? 19.959 -0.619 -2.975 1.00 76.25 196 PRO A N 1
ATOM 1478 C CA . PRO A 1 196 ? 19.296 0.419 -3.765 1.00 76.25 196 PRO A CA 1
ATOM 1479 C C . PRO A 1 196 ? 20.056 0.793 -5.047 1.00 76.25 196 PRO A C 1
ATOM 1481 O O . PRO A 1 196 ? 19.481 1.384 -5.969 1.00 76.25 196 PRO A O 1
ATOM 1484 N N . GLN A 1 197 ? 21.353 0.480 -5.113 1.00 79.62 197 GLN A N 1
ATOM 1485 C CA . GLN A 1 197 ? 22.191 0.718 -6.279 1.00 79.62 197 GLN A CA 1
ATOM 1486 C C . GLN A 1 197 ? 22.127 -0.409 -7.313 1.00 79.62 197 GLN A C 1
ATOM 1488 O O . GLN A 1 197 ? 22.445 -0.135 -8.466 1.00 79.62 197 GLN A O 1
ATOM 1493 N N . ASP A 1 198 ? 21.667 -1.620 -6.977 1.00 82.81 198 ASP A N 1
ATOM 1494 C CA . ASP A 1 198 ? 21.629 -2.741 -7.934 1.00 82.81 198 ASP A CA 1
ATOM 1495 C C . ASP A 1 198 ? 20.509 -2.569 -8.974 1.00 82.81 198 ASP A C 1
ATOM 1497 O O . ASP A 1 198 ? 20.673 -2.922 -10.141 1.00 82.81 198 ASP A O 1
ATOM 1501 N N . GLY A 1 199 ? 19.390 -1.944 -8.592 1.00 83.06 199 GLY A N 1
ATOM 1502 C CA . GLY A 1 199 ? 18.214 -1.756 -9.445 1.00 83.06 199 GLY A CA 1
ATOM 1503 C C . GLY A 1 199 ? 17.890 -0.300 -9.783 1.00 83.06 199 GLY A C 1
ATOM 1504 O O . GLY A 1 199 ? 18.237 0.642 -9.067 1.00 83.06 199 GLY A O 1
ATOM 1505 N N . VAL A 1 200 ? 17.166 -0.105 -10.883 1.00 83.62 200 VAL A N 1
ATOM 1506 C CA . VAL A 1 200 ? 16.519 1.165 -11.231 1.00 83.62 200 VAL A CA 1
ATOM 1507 C C . VAL A 1 200 ? 15.212 0.906 -11.981 1.00 83.62 200 VAL A C 1
ATOM 1509 O O . VAL A 1 200 ? 15.084 -0.052 -12.745 1.00 83.62 200 VAL A O 1
ATOM 1512 N N . MET A 1 201 ? 14.231 1.775 -11.745 1.00 85.88 201 MET A N 1
ATOM 1513 C CA . MET A 1 201 ? 12.965 1.821 -12.470 1.00 85.88 201 MET A CA 1
ATOM 1514 C C . MET A 1 201 ? 12.833 3.184 -13.149 1.00 85.88 201 MET A C 1
ATOM 1516 O O . MET A 1 201 ? 13.211 4.201 -12.566 1.00 85.88 201 MET A O 1
ATOM 1520 N N . ALA A 1 202 ? 12.307 3.212 -14.372 1.00 84.06 202 ALA A N 1
ATOM 1521 C CA . ALA A 1 202 ? 12.098 4.438 -15.135 1.00 84.06 202 ALA A CA 1
ATOM 1522 C C . ALA A 1 202 ? 10.697 4.456 -15.749 1.00 84.06 202 ALA A C 1
ATOM 1524 O O . ALA A 1 202 ? 10.271 3.481 -16.368 1.00 84.06 202 ALA A O 1
ATOM 1525 N N . ALA A 1 203 ? 9.994 5.576 -15.585 1.00 84.75 203 ALA A N 1
ATOM 1526 C CA . ALA A 1 203 ? 8.733 5.823 -16.268 1.00 84.75 203 ALA A CA 1
ATOM 1527 C C . ALA A 1 203 ? 8.997 6.302 -17.704 1.00 84.75 203 ALA A C 1
ATOM 1529 O O . ALA A 1 203 ? 9.808 7.197 -17.937 1.00 84.75 203 ALA A O 1
ATOM 1530 N N . CYS A 1 204 ? 8.282 5.719 -18.658 1.00 81.88 204 CYS A N 1
ATOM 1531 C CA . CYS A 1 204 ? 8.379 5.978 -20.085 1.00 81.88 204 CYS A CA 1
ATOM 1532 C C . CYS A 1 204 ? 7.021 6.456 -20.611 1.00 81.88 204 CYS A C 1
ATOM 1534 O O . CYS A 1 204 ? 5.998 5.791 -20.429 1.00 81.88 204 CYS A O 1
ATOM 1536 N N . ARG A 1 205 ? 7.006 7.582 -21.338 1.00 88.12 205 ARG A N 1
ATOM 1537 C CA . ARG A 1 205 ? 5.802 8.122 -22.005 1.00 88.12 205 ARG A CA 1
ATOM 1538 C C . ARG A 1 205 ? 5.494 7.444 -23.348 1.00 88.12 205 ARG A C 1
ATOM 1540 O O . ARG A 1 205 ? 5.220 8.103 -24.363 1.00 88.12 205 ARG A O 1
ATOM 1547 N N . LEU A 1 206 ? 5.568 6.120 -23.344 1.00 87.94 206 LEU A N 1
ATOM 1548 C CA . LEU A 1 206 ? 5.446 5.230 -24.496 1.00 87.94 206 LEU A CA 1
ATOM 1549 C C . LEU A 1 206 ? 4.400 4.156 -24.207 1.00 87.94 206 LEU A C 1
ATOM 1551 O O . LEU A 1 206 ? 4.072 3.900 -23.049 1.00 87.94 206 LEU A O 1
ATOM 1555 N N . SER A 1 207 ? 3.873 3.548 -25.261 1.00 89.75 207 SER A N 1
ATOM 1556 C CA . SER A 1 207 ? 3.050 2.343 -25.158 1.00 89.75 207 SER A CA 1
ATOM 1557 C C . SER A 1 207 ? 3.906 1.108 -24.864 1.00 89.75 207 SER A C 1
ATOM 1559 O O . SER A 1 207 ? 5.095 1.071 -25.191 1.00 89.75 207 SER A O 1
ATOM 1561 N N . ALA A 1 208 ? 3.298 0.058 -24.304 1.00 84.94 208 ALA A N 1
ATOM 1562 C CA . ALA A 1 208 ? 3.998 -1.202 -24.045 1.00 84.94 208 ALA A CA 1
ATOM 1563 C C . ALA A 1 208 ? 4.580 -1.819 -25.327 1.00 84.94 208 ALA A C 1
ATOM 1565 O O . ALA A 1 208 ? 5.677 -2.371 -25.302 1.00 84.94 208 ALA A O 1
ATOM 1566 N N . ALA A 1 209 ? 3.894 -1.660 -26.463 1.00 90.88 209 ALA A N 1
ATOM 1567 C CA . ALA A 1 209 ? 4.368 -2.147 -27.755 1.00 90.88 209 ALA A CA 1
ATOM 1568 C C . ALA A 1 209 ? 5.616 -1.393 -28.246 1.00 90.88 209 ALA A C 1
ATOM 1570 O O . ALA A 1 209 ? 6.547 -2.018 -28.745 1.00 90.88 209 ALA A O 1
ATOM 1571 N N . GLU A 1 210 ? 5.665 -0.066 -28.078 1.00 92.50 210 GLU A N 1
ATOM 1572 C CA . GLU A 1 210 ? 6.848 0.738 -28.420 1.00 92.50 210 GLU A CA 1
ATOM 1573 C C . GLU A 1 210 ? 8.042 0.387 -27.525 1.00 92.50 210 GLU A C 1
ATOM 1575 O O . GLU A 1 210 ? 9.162 0.263 -28.020 1.00 92.50 210 GLU A O 1
ATOM 1580 N N . VAL A 1 211 ? 7.808 0.186 -26.223 1.00 89.75 211 VAL A N 1
ATOM 1581 C CA . VAL A 1 211 ? 8.858 -0.239 -25.286 1.00 89.75 211 VAL A CA 1
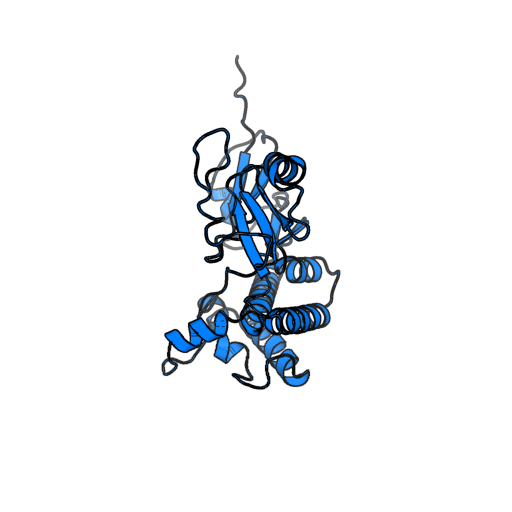ATOM 1582 C C . VAL A 1 211 ? 9.374 -1.629 -25.649 1.00 89.75 211 VAL A C 1
ATOM 1584 O O . VAL A 1 211 ? 10.584 -1.816 -25.742 1.00 89.75 211 VAL A O 1
ATOM 1587 N N . GLN A 1 212 ? 8.482 -2.586 -25.915 1.00 90.25 212 GLN A N 1
ATOM 1588 C CA . GLN A 1 212 ? 8.877 -3.938 -26.306 1.00 90.25 212 GLN A CA 1
ATOM 1589 C C . GLN A 1 212 ? 9.652 -3.939 -27.630 1.00 90.25 212 GLN A C 1
ATOM 1591 O O . GLN A 1 212 ? 10.696 -4.576 -27.723 1.00 90.25 212 GLN A O 1
ATOM 1596 N N . ALA A 1 213 ? 9.207 -3.161 -28.621 1.00 92.06 213 ALA A N 1
ATOM 1597 C CA . ALA A 1 213 ? 9.923 -3.021 -29.884 1.00 92.06 213 ALA A CA 1
ATOM 1598 C C . ALA A 1 213 ? 11.347 -2.485 -29.672 1.00 92.06 213 ALA A C 1
ATOM 1600 O O . ALA A 1 213 ? 12.284 -3.032 -30.247 1.00 92.06 213 ALA A O 1
ATOM 1601 N N . ALA A 1 214 ? 11.523 -1.476 -28.811 1.00 90.25 214 ALA A N 1
ATOM 1602 C CA . ALA A 1 214 ? 12.843 -0.948 -28.475 1.00 90.25 214 ALA A CA 1
ATOM 1603 C C . ALA A 1 214 ? 13.724 -1.986 -27.756 1.00 90.25 214 ALA A C 1
ATOM 1605 O O . ALA A 1 214 ? 14.916 -2.076 -28.056 1.00 90.25 214 ALA A O 1
ATOM 1606 N N . LEU A 1 215 ? 13.150 -2.784 -26.844 1.00 87.88 215 LEU A N 1
ATOM 1607 C CA . LEU A 1 215 ? 13.838 -3.897 -26.175 1.00 87.88 215 LEU A CA 1
ATOM 1608 C C . LEU A 1 215 ? 14.277 -4.984 -27.160 1.00 87.88 215 LEU A C 1
ATOM 1610 O O . LEU A 1 215 ? 15.368 -5.521 -27.010 1.00 87.88 215 LEU A O 1
ATOM 1614 N N . ASP A 1 216 ? 13.488 -5.256 -28.196 1.00 89.00 216 ASP A N 1
ATOM 1615 C CA . ASP A 1 216 ? 13.803 -6.281 -29.195 1.00 89.00 216 ASP A CA 1
ATOM 1616 C C . ASP A 1 216 ? 14.767 -5.781 -30.293 1.00 89.00 216 ASP A C 1
ATOM 1618 O O . ASP A 1 216 ? 15.433 -6.587 -30.955 1.00 89.00 216 ASP A O 1
ATOM 1622 N N . SER A 1 217 ? 14.881 -4.459 -30.488 1.00 90.38 217 SER A N 1
ATOM 1623 C CA . SER A 1 217 ? 15.748 -3.835 -31.495 1.00 90.38 217 SER A CA 1
ATOM 1624 C C . SER A 1 217 ? 16.986 -3.161 -30.891 1.00 90.38 217 SER A C 1
ATOM 1626 O O . SER A 1 217 ? 18.044 -3.785 -30.761 1.00 90.38 217 SER A O 1
ATOM 1628 N N . ASP A 1 218 ? 16.871 -1.881 -30.554 1.00 85.19 218 ASP A N 1
ATOM 1629 C CA . ASP A 1 218 ? 17.968 -0.975 -30.216 1.00 85.19 218 ASP A CA 1
ATOM 1630 C C . ASP A 1 218 ? 18.592 -1.333 -28.865 1.00 85.19 218 ASP A C 1
ATOM 1632 O O . ASP A 1 218 ? 19.790 -1.143 -28.643 1.00 85.19 218 ASP A O 1
ATOM 1636 N N . LEU A 1 219 ? 17.781 -1.905 -27.975 1.00 84.94 219 LEU A N 1
ATOM 1637 C CA . LEU A 1 219 ? 18.138 -2.253 -26.607 1.00 84.94 219 LEU A CA 1
ATOM 1638 C C . LEU A 1 219 ? 18.290 -3.766 -26.390 1.00 84.94 219 LEU A C 1
ATOM 1640 O O . LEU A 1 219 ? 18.492 -4.194 -25.258 1.00 84.94 219 LEU A O 1
ATOM 1644 N N . LYS A 1 220 ? 18.298 -4.585 -27.450 1.00 83.88 220 LYS A N 1
ATOM 1645 C CA . LYS A 1 220 ? 18.362 -6.063 -27.359 1.00 83.88 220 LYS A CA 1
ATOM 1646 C C . LYS A 1 220 ? 19.566 -6.633 -26.613 1.00 83.88 220 LYS A C 1
ATOM 1648 O O . LYS A 1 220 ? 19.566 -7.788 -26.197 1.00 83.88 220 LYS A O 1
ATOM 1653 N N . ASN A 1 221 ? 20.628 -5.840 -26.477 1.00 84.12 221 ASN A N 1
ATOM 1654 C CA . ASN A 1 221 ? 21.832 -6.238 -25.751 1.00 84.12 221 ASN A CA 1
ATOM 1655 C C . ASN A 1 221 ? 21.708 -6.007 -24.233 1.00 84.12 221 ASN A C 1
ATOM 1657 O O . ASN A 1 221 ? 22.558 -6.483 -23.477 1.00 84.12 221 ASN A O 1
ATOM 1661 N N . LEU A 1 222 ? 20.662 -5.309 -23.778 1.00 82.00 222 LEU A N 1
ATOM 1662 C CA . LEU A 1 222 ? 20.370 -5.079 -22.369 1.00 82.00 222 LEU A CA 1
ATOM 1663 C C . LEU A 1 222 ? 19.667 -6.311 -21.786 1.00 82.00 222 LEU A C 1
ATOM 1665 O O . LEU A 1 222 ? 18.452 -6.457 -21.852 1.00 82.00 222 LEU A O 1
ATOM 1669 N N . LYS A 1 223 ? 20.444 -7.224 -21.202 1.00 72.81 223 LYS A N 1
ATOM 1670 C CA . LYS A 1 223 ? 19.932 -8.516 -20.700 1.00 72.81 223 LYS A CA 1
ATOM 1671 C C . LYS A 1 223 ? 19.079 -8.422 -19.433 1.00 72.81 223 LYS A C 1
ATOM 1673 O O . LYS A 1 223 ? 18.504 -9.418 -19.010 1.00 72.81 223 LYS A O 1
ATOM 1678 N N . SER A 1 224 ? 19.053 -7.258 -18.801 1.00 82.62 224 SER A N 1
ATOM 1679 C CA . SER A 1 224 ? 18.483 -7.042 -17.474 1.00 82.62 224 SER A CA 1
ATOM 1680 C C . SER A 1 224 ? 17.454 -5.920 -17.465 1.00 82.62 224 SER A C 1
ATOM 1682 O O . SER A 1 224 ? 17.308 -5.289 -16.429 1.00 82.62 224 SER A O 1
ATOM 1684 N N . VAL A 1 225 ? 16.767 -5.652 -18.583 1.00 87.56 225 VAL A N 1
ATOM 1685 C CA . VAL A 1 225 ? 15.647 -4.696 -18.645 1.00 87.56 225 VAL A CA 1
ATOM 1686 C C . VAL A 1 225 ? 14.363 -5.417 -19.027 1.00 87.56 225 VAL A C 1
ATOM 1688 O O . VAL A 1 225 ? 14.350 -6.212 -19.965 1.00 87.56 225 VAL A O 1
ATOM 1691 N N . ALA A 1 226 ? 13.280 -5.116 -18.319 1.00 86.81 226 ALA A N 1
ATOM 1692 C CA . ALA A 1 226 ? 11.945 -5.606 -18.626 1.00 86.81 226 ALA A CA 1
ATOM 1693 C C . ALA A 1 226 ? 10.899 -4.505 -18.431 1.00 86.81 226 ALA A C 1
ATOM 1695 O O . ALA A 1 226 ? 11.114 -3.536 -17.697 1.00 86.81 226 ALA A O 1
ATOM 1696 N N . VAL A 1 227 ? 9.737 -4.680 -19.061 1.00 86.44 227 VAL A N 1
ATOM 1697 C CA . VAL A 1 227 ? 8.534 -3.926 -18.698 1.00 86.44 227 VAL A CA 1
ATOM 1698 C C . VAL A 1 227 ? 8.109 -4.358 -17.294 1.00 86.44 227 VAL A C 1
ATOM 1700 O O . VAL A 1 227 ? 7.796 -5.522 -17.062 1.00 86.44 227 VAL A O 1
ATOM 1703 N N . ALA A 1 228 ? 8.124 -3.414 -16.357 1.00 84.19 228 ALA A N 1
ATOM 1704 C CA . ALA A 1 228 ? 7.763 -3.618 -14.958 1.00 84.19 228 ALA A CA 1
ATOM 1705 C C . ALA A 1 228 ? 6.286 -3.314 -14.685 1.00 84.19 228 ALA A C 1
ATOM 1707 O O . ALA A 1 228 ? 5.683 -3.938 -13.815 1.00 84.19 228 ALA A O 1
ATOM 1708 N N . ALA A 1 229 ? 5.709 -2.351 -15.410 1.00 80.94 229 ALA A N 1
ATOM 1709 C CA . ALA A 1 229 ? 4.288 -2.033 -15.339 1.00 80.94 229 ALA A CA 1
ATOM 1710 C C . ALA A 1 229 ? 3.794 -1.415 -16.653 1.00 80.94 229 ALA A C 1
ATOM 1712 O O . ALA A 1 229 ? 4.429 -0.502 -17.178 1.00 80.94 229 ALA A O 1
ATOM 1713 N N . ASP A 1 230 ? 2.639 -1.867 -17.140 1.00 85.31 230 ASP A N 1
ATOM 1714 C CA . ASP A 1 230 ? 1.839 -1.151 -18.136 1.00 85.31 230 ASP A CA 1
ATOM 1715 C C . ASP A 1 230 ? 0.705 -0.435 -17.396 1.00 85.31 230 ASP A C 1
ATOM 1717 O O . ASP A 1 230 ? -0.275 -1.040 -16.965 1.00 85.31 230 ASP A O 1
ATOM 1721 N N . ASN A 1 231 ? 0.902 0.859 -17.166 1.00 78.19 231 ASN A N 1
ATOM 1722 C CA . ASN A 1 231 ? 0.005 1.712 -16.397 1.00 78.19 231 ASN A CA 1
ATOM 1723 C C . ASN A 1 231 ? -1.056 2.390 -17.284 1.00 78.19 231 ASN A C 1
ATOM 1725 O O . ASN A 1 231 ? -1.935 3.090 -16.771 1.00 78.19 231 ASN A O 1
ATOM 1729 N N . GLY A 1 232 ? -0.965 2.236 -18.608 1.00 81.00 232 GLY A N 1
ATOM 1730 C CA . GLY A 1 232 ? -1.889 2.818 -19.571 1.00 81.00 232 GLY A CA 1
ATOM 1731 C C . GLY A 1 232 ? -1.245 3.084 -20.935 1.00 81.00 232 GLY A C 1
ATOM 1732 O O . GLY A 1 232 ? -0.034 2.947 -21.099 1.00 81.00 232 GLY A O 1
ATOM 1733 N N . PRO A 1 233 ? -2.024 3.579 -21.919 1.00 83.06 233 PRO A N 1
ATOM 1734 C CA . PRO A 1 233 ? -1.623 3.609 -23.332 1.00 83.06 233 PRO A CA 1
ATOM 1735 C C . PRO A 1 233 ? -0.289 4.298 -23.641 1.00 83.06 233 PRO A C 1
ATOM 1737 O O . PRO A 1 233 ? 0.318 4.031 -24.674 1.00 83.06 233 PRO A O 1
ATOM 1740 N N . ARG A 1 234 ? 0.144 5.221 -22.777 1.00 85.50 234 ARG A N 1
ATOM 1741 C CA . ARG A 1 234 ? 1.422 5.938 -22.876 1.00 85.50 234 ARG A CA 1
ATOM 1742 C C . ARG A 1 234 ? 2.112 6.090 -21.522 1.00 85.50 234 ARG A C 1
ATOM 1744 O O . ARG A 1 234 ? 2.734 7.117 -21.260 1.00 85.50 234 ARG A O 1
ATOM 1751 N N . SER A 1 235 ? 1.912 5.124 -20.638 1.00 82.06 235 SER A N 1
ATOM 1752 C CA . SER A 1 235 ? 2.430 5.143 -19.276 1.00 82.06 235 SER A CA 1
ATOM 1753 C C . SER A 1 235 ? 2.968 3.756 -18.981 1.00 82.06 235 SER A C 1
ATOM 1755 O O . SER A 1 235 ? 2.226 2.866 -18.587 1.00 82.06 235 SER A O 1
ATOM 1757 N N . VAL A 1 236 ? 4.254 3.549 -19.227 1.00 85.75 236 VAL A N 1
ATOM 1758 C CA . VAL A 1 236 ? 4.918 2.265 -18.987 1.00 85.75 236 VAL A CA 1
ATOM 1759 C C . VAL A 1 236 ? 6.077 2.499 -18.040 1.00 85.75 236 VAL A C 1
ATOM 1761 O O . VAL A 1 236 ? 6.745 3.525 -18.117 1.00 85.75 236 VAL A O 1
ATOM 1764 N N . VAL A 1 237 ? 6.332 1.559 -17.142 1.00 85.00 237 VAL A N 1
ATOM 1765 C CA . VAL A 1 237 ? 7.531 1.550 -16.309 1.00 85.00 237 VAL A CA 1
ATOM 1766 C C . VAL A 1 237 ? 8.411 0.405 -16.767 1.00 85.00 237 VAL A C 1
ATOM 1768 O O . VAL A 1 237 ? 7.943 -0.726 -16.880 1.00 85.00 237 VAL A O 1
ATOM 1771 N N . VAL A 1 238 ? 9.687 0.689 -17.005 1.00 87.44 238 VAL A N 1
ATOM 1772 C CA . VAL A 1 238 ? 10.720 -0.332 -17.199 1.00 87.44 238 VAL A CA 1
ATOM 1773 C C . VAL A 1 238 ? 11.545 -0.467 -15.930 1.00 87.44 238 VAL A C 1
ATOM 1775 O O . VAL A 1 238 ? 11.770 0.517 -15.223 1.00 87.44 238 VAL A O 1
ATOM 1778 N N . SER A 1 239 ? 11.997 -1.678 -15.632 1.00 86.19 239 SER A N 1
ATOM 1779 C CA . SER A 1 239 ? 12.928 -1.941 -14.537 1.00 86.19 239 SER A CA 1
ATOM 1780 C C . SER A 1 239 ? 14.131 -2.717 -15.037 1.00 86.19 239 SER A C 1
ATOM 1782 O O . SER A 1 239 ? 14.046 -3.474 -16.006 1.00 86.19 239 SER A O 1
ATOM 1784 N N . GLY A 1 240 ? 15.262 -2.522 -14.370 1.00 86.50 240 GLY A N 1
ATOM 1785 C CA . GLY A 1 240 ? 16.456 -3.289 -14.656 1.00 86.50 240 GLY A CA 1
ATOM 1786 C C . GLY A 1 240 ? 17.614 -3.025 -13.715 1.00 86.50 240 GLY A C 1
ATOM 1787 O O . GLY A 1 240 ? 17.497 -2.227 -12.784 1.00 86.50 240 GLY A O 1
ATOM 1788 N N . ARG A 1 241 ? 18.746 -3.691 -13.963 1.00 83.69 241 ARG A N 1
ATOM 1789 C CA . ARG A 1 241 ? 19.975 -3.439 -13.197 1.00 83.69 241 ARG A CA 1
ATOM 1790 C C . ARG A 1 241 ? 20.555 -2.058 -13.501 1.00 83.69 241 ARG A C 1
ATOM 1792 O O . ARG A 1 241 ? 20.473 -1.578 -14.635 1.00 83.69 241 ARG A O 1
ATOM 1799 N N . ARG A 1 242 ? 21.185 -1.418 -12.523 1.00 74.69 242 ARG A N 1
ATOM 1800 C CA . ARG A 1 242 ? 21.858 -0.129 -12.746 1.00 74.69 242 ARG A CA 1
ATOM 1801 C C . ARG A 1 242 ? 23.128 -0.294 -13.574 1.00 74.69 242 ARG A C 1
ATOM 1803 O O . ARG A 1 242 ? 23.330 0.441 -14.539 1.00 74.69 242 ARG A O 1
ATOM 1810 N N . GLU A 1 243 ? 23.948 -1.292 -13.252 1.00 62.53 243 GLU A N 1
ATOM 1811 C CA . GLU A 1 243 ? 25.118 -1.638 -14.058 1.00 62.53 243 GLU A CA 1
ATOM 1812 C C . GLU A 1 243 ? 24.690 -2.311 -15.366 1.00 62.53 243 GLU A C 1
ATOM 1814 O O . GLU A 1 243 ? 24.089 -3.384 -15.383 1.00 62.53 243 GLU A O 1
ATOM 1819 N N . GLY A 1 244 ? 24.996 -1.658 -16.487 1.00 55.84 244 GLY A N 1
ATOM 1820 C CA . GLY A 1 244 ? 24.855 -2.238 -17.822 1.00 55.84 244 GLY A CA 1
ATOM 1821 C C . GLY A 1 244 ? 23.450 -2.247 -18.429 1.00 55.84 244 GLY A C 1
ATOM 1822 O O . GLY A 1 244 ? 23.337 -2.680 -19.573 1.00 55.84 244 GLY A O 1
ATOM 1823 N N . SER A 1 245 ? 22.406 -1.758 -17.743 1.00 52.38 245 SER A N 1
ATOM 1824 C CA . SER A 1 245 ? 21.033 -1.758 -18.295 1.00 52.38 245 SER A CA 1
ATOM 1825 C C . SER A 1 245 ? 20.373 -0.394 -18.455 1.00 52.38 245 SER A C 1
ATOM 1827 O O . SER A 1 245 ? 19.550 -0.254 -19.346 1.00 52.38 245 SER A O 1
ATOM 1829 N N . LEU A 1 246 ? 20.702 0.632 -17.671 1.00 46.88 246 LEU A N 1
ATOM 1830 C CA . LEU A 1 246 ? 20.082 1.952 -17.833 1.00 46.88 246 LEU A CA 1
ATOM 1831 C C . LEU A 1 246 ? 21.129 3.037 -17.503 1.00 46.88 246 LEU A C 1
ATOM 1833 O O . LEU A 1 246 ? 21.414 3.242 -16.324 1.00 46.88 246 LEU A O 1
ATOM 1837 N N . PRO A 1 247 ? 21.763 3.715 -18.488 1.00 41.88 247 PRO A N 1
ATOM 1838 C CA . PRO A 1 247 ? 22.654 4.843 -18.209 1.00 41.88 247 PRO A CA 1
ATOM 1839 C C . PRO A 1 247 ? 21.982 5.894 -17.314 1.00 41.88 247 PRO A C 1
ATOM 1841 O O . PRO A 1 247 ? 20.770 6.123 -17.398 1.00 41.88 247 PRO A O 1
ATOM 1844 N N . GLN A 1 248 ? 22.785 6.562 -16.477 1.00 36.34 248 GLN A N 1
ATOM 1845 C CA . GLN A 1 248 ? 22.367 7.774 -15.768 1.00 36.34 248 GLN A CA 1
ATOM 1846 C C . GLN A 1 248 ? 21.742 8.741 -16.787 1.00 36.34 248 GLN A C 1
ATOM 1848 O O . GLN A 1 248 ? 22.422 9.200 -17.701 1.00 36.34 248 GLN A O 1
ATOM 1853 N N . GLY A 1 249 ? 20.435 8.993 -16.668 1.00 39.50 249 GLY A N 1
ATOM 1854 C CA . GLY A 1 249 ? 19.682 9.798 -17.634 1.00 39.50 249 GLY A CA 1
ATOM 1855 C C . GLY A 1 249 ? 18.705 9.039 -18.538 1.00 39.50 249 GLY A C 1
ATOM 1856 O O . GLY A 1 249 ? 18.229 9.633 -19.498 1.00 39.50 249 GLY A O 1
ATOM 1857 N N . PHE A 1 250 ? 18.331 7.785 -18.250 1.00 42.16 250 PHE A N 1
ATOM 1858 C CA . PHE A 1 250 ? 17.254 7.098 -18.995 1.00 42.16 250 PHE A CA 1
ATOM 1859 C C . PHE A 1 250 ? 15.900 7.830 -18.953 1.00 42.16 250 PHE A C 1
ATOM 1861 O O . PHE A 1 250 ? 15.125 7.738 -19.896 1.00 42.16 250 PHE A O 1
ATOM 1868 N N . ALA A 1 251 ? 15.661 8.642 -17.919 1.00 37.12 251 ALA A N 1
ATOM 1869 C CA . ALA A 1 251 ? 14.528 9.567 -17.860 1.00 37.12 251 ALA A CA 1
ATOM 1870 C C . ALA A 1 251 ? 14.632 10.752 -18.852 1.00 37.12 251 ALA A C 1
ATOM 1872 O O . ALA A 1 251 ? 13.699 11.534 -18.959 1.00 37.12 251 ALA A O 1
ATOM 1873 N N . CYS A 1 252 ? 15.746 10.902 -19.576 1.00 33.91 252 CYS A N 1
ATOM 1874 C CA . CYS A 1 252 ? 16.024 12.016 -20.489 1.00 33.91 252 CYS A CA 1
ATOM 1875 C C . CYS A 1 252 ? 16.705 11.588 -21.804 1.00 33.91 252 CYS A C 1
ATOM 1877 O O . CYS A 1 252 ? 17.135 12.458 -22.562 1.00 33.91 252 CYS A O 1
ATOM 1879 N N . LEU A 1 253 ? 16.841 10.290 -22.102 1.00 35.22 253 LEU A N 1
ATOM 1880 C CA . LEU A 1 253 ? 17.457 9.862 -23.359 1.00 35.22 253 LEU A CA 1
ATOM 1881 C C . LEU A 1 253 ? 16.469 10.065 -24.521 1.00 35.22 253 LEU A C 1
ATOM 1883 O O . LEU A 1 253 ? 15.384 9.480 -24.504 1.00 35.22 253 LEU A O 1
ATOM 1887 N N . PRO A 1 254 ? 16.811 10.873 -25.541 1.00 34.50 254 PRO A N 1
ATOM 1888 C CA . PRO A 1 254 ? 16.025 10.929 -26.761 1.00 34.50 254 PRO A CA 1
ATOM 1889 C C . PRO A 1 254 ? 16.161 9.585 -27.481 1.00 34.50 254 PRO A C 1
ATOM 1891 O O . PRO A 1 254 ? 17.255 9.206 -27.900 1.00 34.50 254 PRO A O 1
ATOM 1894 N N . LEU A 1 255 ? 15.053 8.859 -27.642 1.00 37.66 255 LEU A N 1
ATOM 1895 C CA . LEU A 1 255 ? 15.031 7.715 -28.549 1.00 37.66 255 LEU A CA 1
ATOM 1896 C C . LEU A 1 255 ? 15.292 8.214 -29.983 1.00 37.66 255 LEU A C 1
ATOM 1898 O O . LEU A 1 255 ? 14.676 9.206 -30.410 1.00 37.66 255 LEU A O 1
ATOM 1902 N N . PRO A 1 256 ? 16.185 7.560 -30.747 1.00 38.19 256 PRO A N 1
ATOM 1903 C CA . PRO A 1 256 ? 16.541 7.992 -32.087 1.00 38.19 256 PRO A CA 1
ATOM 1904 C C . PRO A 1 256 ? 15.441 7.585 -33.072 1.00 38.19 256 PRO A C 1
ATOM 1906 O O . PRO A 1 256 ? 15.568 6.604 -33.787 1.00 38.19 256 PRO A O 1
ATOM 1909 N N . ALA A 1 257 ? 14.354 8.357 -33.110 1.00 38.25 257 ALA A N 1
ATOM 1910 C CA . ALA A 1 257 ? 13.484 8.445 -34.287 1.00 38.25 257 ALA A CA 1
ATOM 1911 C C . ALA A 1 257 ? 12.530 9.648 -34.291 1.00 38.25 257 ALA A C 1
ATOM 1913 O O . ALA A 1 257 ? 12.039 9.978 -35.361 1.00 38.25 257 ALA A O 1
ATOM 1914 N N . ASN A 1 258 ? 12.245 10.322 -33.164 1.00 36.34 258 ASN A N 1
ATOM 1915 C CA . ASN A 1 258 ? 11.241 11.406 -33.167 1.00 36.34 258 ASN A CA 1
ATOM 1916 C C . ASN A 1 258 ? 11.455 12.550 -32.157 1.00 36.34 258 ASN A C 1
ATOM 1918 O O . ASN A 1 258 ? 10.533 13.330 -31.923 1.00 36.34 258 ASN A O 1
ATOM 1922 N N . GLY A 1 259 ? 12.649 12.693 -31.569 1.00 34.78 259 GLY A N 1
ATOM 1923 C CA . GLY A 1 259 ? 13.024 13.917 -30.841 1.00 34.78 259 GLY A CA 1
ATOM 1924 C C . GLY A 1 259 ? 12.112 14.303 -29.667 1.00 34.78 259 GLY A C 1
ATOM 1925 O O . GLY A 1 259 ? 11.980 15.486 -29.366 1.00 34.78 259 GLY A O 1
ATOM 1926 N N . ARG A 1 260 ? 11.464 13.337 -29.008 1.00 32.00 260 ARG A N 1
ATOM 1927 C CA . ARG A 1 260 ? 10.677 13.583 -27.792 1.00 32.00 260 ARG A CA 1
ATOM 1928 C C . ARG A 1 260 ? 11.389 12.955 -26.599 1.00 32.00 260 ARG A C 1
ATOM 1930 O O . ARG A 1 260 ? 11.646 11.755 -26.608 1.00 32.00 260 ARG A O 1
ATOM 1937 N N . CYS A 1 261 ? 11.721 13.787 -25.613 1.00 31.25 261 CYS A N 1
ATOM 1938 C CA . CYS A 1 261 ? 12.165 13.342 -24.294 1.00 31.25 261 CYS A CA 1
ATOM 1939 C C . CYS A 1 261 ? 11.037 12.588 -23.571 1.00 31.25 261 CYS A C 1
ATOM 1941 O O . CYS A 1 261 ? 9.856 12.819 -23.859 1.00 31.25 261 CYS A O 1
ATOM 1943 N N . CYS A 1 262 ? 11.429 11.694 -22.659 1.00 38.44 262 CYS A N 1
ATOM 1944 C CA . CYS A 1 262 ? 10.532 11.036 -21.710 1.00 38.44 262 CYS A CA 1
ATOM 1945 C C . CYS A 1 262 ? 9.774 12.047 -20.830 1.00 38.44 262 CYS A C 1
ATOM 1947 O O . CYS A 1 262 ? 10.256 13.189 -20.658 1.00 38.44 262 CYS A O 1
#

pLDDT: mean 77.64, std 22.25, range [31.25, 98.56]

Foldseek 3Di:
DDDPDQDWDWDWDWDDFPPQQTATDTDTDPGDPDDDDPVVVCVLVPDDDDDPDDPPAAEAEAEDFRNADACVVVVCCVPPPLLVVLQVVLLVLCLVVVLADPPDDSGLCCLRHPDPPDDRVVSRVSCNQLLNVLLNSLSNLLSVLVVCVVSVDAHPAYYYDDSRVLSRCCSVVVDPSSVSSSVSSVVSVVVNPDDPQFKDKEKFQAAPVVVVVCCVPVVVVQPFKDFPDGSDRRTTMIMGTNPRHAPPQNQADDDPDDPDGD